Protein AF-A0A8M1KCZ0-F1 (afdb_monomer_lite)

Organism: Clupea harengus (NCBI:txid7950)

InterPro domains:
  IPR003360 US22-like [PF02393] (28-133)

Structure (mmCIF, N/CA/C/O backbone):
data_AF-A0A8M1KCZ0-F1
#
_entry.id   AF-A0A8M1KCZ0-F1
#
loop_
_atom_site.group_PDB
_atom_site.id
_atom_site.type_symbol
_atom_site.label_atom_id
_atom_site.label_alt_id
_atom_site.label_comp_id
_atom_site.label_asym_id
_atom_site.label_entity_id
_atom_site.label_seq_id
_atom_site.pdbx_PDB_ins_code
_atom_site.Cartn_x
_atom_site.Cartn_y
_atom_site.Cartn_z
_atom_site.occupancy
_atom_site.B_iso_or_equiv
_atom_site.auth_seq_id
_atom_site.auth_comp_id
_atom_site.auth_asym_id
_atom_site.auth_atom_id
_atom_site.pdbx_PDB_model_num
ATOM 1 N N . MET A 1 1 ? -23.492 -0.407 6.959 1.00 64.00 1 MET A N 1
ATOM 2 C CA . MET A 1 1 ? -22.860 -1.269 7.979 1.00 64.00 1 MET A CA 1
ATOM 3 C C . MET A 1 1 ? -23.528 -0.986 9.322 1.00 64.00 1 MET A C 1
ATOM 5 O O . MET A 1 1 ? -23.837 0.175 9.562 1.00 64.00 1 MET A O 1
ATOM 9 N N . ASN A 1 2 ? -23.822 -2.001 10.144 1.00 76.00 2 ASN A N 1
ATOM 10 C CA . ASN A 1 2 ? -24.353 -1.774 11.499 1.00 76.00 2 ASN A CA 1
ATOM 11 C C . ASN A 1 2 ? -23.244 -1.203 12.411 1.00 76.00 2 ASN A C 1
ATOM 13 O O . ASN A 1 2 ? -22.085 -1.595 12.255 1.00 76.00 2 ASN A O 1
ATOM 17 N N . SER A 1 3 ? -23.597 -0.322 13.353 1.00 79.81 3 SER A N 1
ATOM 18 C CA . SER A 1 3 ? -22.658 0.351 14.270 1.00 79.81 3 SER A CA 1
ATOM 19 C C . SER A 1 3 ? -21.800 -0.648 15.053 1.00 79.81 3 SER A C 1
ATOM 21 O O . SER A 1 3 ? -20.593 -0.465 15.171 1.00 79.81 3 SER A O 1
ATOM 23 N N . ASP A 1 4 ? -22.394 -1.758 15.498 1.00 84.81 4 ASP A N 1
ATOM 24 C CA . ASP A 1 4 ? -21.691 -2.788 16.277 1.00 84.81 4 ASP A CA 1
ATOM 25 C C . ASP A 1 4 ? -20.595 -3.494 15.468 1.00 84.81 4 ASP A C 1
ATOM 27 O O . ASP A 1 4 ? -19.539 -3.854 15.987 1.00 84.81 4 ASP A O 1
ATOM 31 N N . SER A 1 5 ? -20.837 -3.684 14.167 1.00 88.56 5 SER A N 1
ATOM 32 C CA . SER A 1 5 ? -19.867 -4.315 13.274 1.00 88.56 5 SER A CA 1
ATOM 33 C C . SER A 1 5 ? -18.695 -3.379 13.005 1.00 88.56 5 SER A C 1
ATOM 35 O O . SER A 1 5 ? -17.560 -3.836 12.955 1.00 88.56 5 SER A O 1
ATOM 37 N N . TYR A 1 6 ? -18.958 -2.078 12.855 1.00 91.31 6 TYR A N 1
ATOM 38 C CA . TYR A 1 6 ? -17.913 -1.076 12.673 1.00 91.31 6 TYR A CA 1
ATOM 39 C C . TYR A 1 6 ? -16.983 -1.010 13.886 1.00 91.31 6 TYR A C 1
ATOM 41 O O . TYR A 1 6 ? -15.769 -1.143 13.736 1.00 91.31 6 TYR A O 1
ATOM 49 N N . GLU A 1 7 ? -17.552 -0.892 15.088 1.00 93.31 7 GLU A N 1
ATOM 50 C CA . GLU A 1 7 ? -16.769 -0.819 16.325 1.00 93.31 7 GLU A CA 1
ATOM 51 C C . GLU A 1 7 ? -15.941 -2.083 16.555 1.00 93.31 7 GLU A C 1
ATOM 53 O O . GLU A 1 7 ? -14.775 -2.005 16.937 1.00 93.31 7 GLU A O 1
ATOM 58 N N . LYS A 1 8 ? -16.486 -3.262 16.237 1.00 95.19 8 LYS A N 1
ATOM 59 C CA . LYS A 1 8 ? -15.729 -4.515 16.313 1.00 95.19 8 LYS A CA 1
ATOM 60 C C . LYS A 1 8 ? -14.505 -4.514 15.390 1.00 95.19 8 LYS A C 1
ATOM 62 O O . LYS A 1 8 ? -13.422 -4.923 15.822 1.00 95.19 8 LYS A O 1
ATOM 67 N N . ILE A 1 9 ? -14.660 -4.064 14.141 1.00 95.62 9 ILE A N 1
ATOM 68 C CA . ILE A 1 9 ? -13.534 -3.966 13.202 1.00 95.62 9 ILE A CA 1
ATOM 69 C C . ILE A 1 9 ? -12.512 -2.958 13.721 1.00 95.62 9 ILE A C 1
ATOM 71 O O . ILE A 1 9 ? -11.336 -3.297 13.857 1.00 95.62 9 ILE A O 1
ATOM 75 N N . LYS A 1 10 ? -12.968 -1.751 14.071 1.00 95.19 10 LYS A N 1
ATOM 76 C CA . LYS A 1 10 ? -12.132 -0.675 14.607 1.00 95.19 10 LYS A CA 1
ATOM 77 C C . LYS A 1 10 ? -11.297 -1.156 15.791 1.00 95.19 10 LYS A C 1
ATOM 79 O O . LYS A 1 10 ? -10.073 -1.074 15.746 1.00 95.19 10 LYS A O 1
ATOM 84 N N . LEU A 1 11 ? -11.932 -1.734 16.810 1.00 94.94 11 LEU A N 1
ATOM 85 C CA . LEU A 1 11 ? -11.243 -2.257 17.991 1.00 94.94 11 LEU A CA 1
ATOM 86 C C . LEU A 1 11 ? -10.227 -3.346 17.638 1.00 94.94 11 LEU A C 1
ATOM 88 O O . LEU A 1 11 ? -9.143 -3.367 18.210 1.00 94.94 11 LEU A O 1
ATOM 92 N N . SER A 1 12 ? -10.537 -4.218 16.677 1.00 95.50 12 SER A N 1
ATOM 93 C CA . SER A 1 12 ? -9.610 -5.276 16.262 1.00 95.50 12 SER A CA 1
ATOM 94 C C . SER A 1 12 ? -8.337 -4.702 15.648 1.00 95.50 12 SER A C 1
ATOM 96 O O . SER A 1 12 ? -7.247 -5.044 16.095 1.00 95.50 12 SER A O 1
ATOM 98 N N . PHE A 1 13 ? -8.464 -3.775 14.694 1.00 95.06 13 PHE A N 1
ATOM 99 C CA . PHE A 1 13 ? -7.308 -3.124 14.071 1.00 95.06 13 PHE A CA 1
ATOM 100 C C . PHE A 1 13 ? -6.512 -2.271 15.068 1.00 95.06 13 PHE A C 1
ATOM 102 O O . PHE A 1 13 ? -5.284 -2.312 15.055 1.00 95.06 13 PHE A O 1
ATOM 109 N N . LEU A 1 14 ? -7.190 -1.519 15.941 1.00 94.06 14 LEU A N 1
ATOM 110 C CA . LEU A 1 14 ? -6.533 -0.657 16.932 1.00 94.06 14 LEU A CA 1
ATOM 111 C C . LEU A 1 14 ? -5.871 -1.441 18.070 1.00 94.06 14 LEU A C 1
ATOM 113 O O . LEU A 1 14 ? -4.915 -0.953 18.661 1.00 94.06 14 LEU A O 1
ATOM 117 N N . SER A 1 15 ? -6.335 -2.660 18.359 1.00 92.12 15 SER A N 1
ATOM 118 C CA . SER A 1 15 ? -5.716 -3.530 19.367 1.00 92.12 15 SER A CA 1
ATOM 119 C C . SER A 1 15 ? -4.363 -4.108 18.939 1.00 92.12 15 SER A C 1
ATOM 121 O O . SER A 1 15 ? -3.634 -4.650 19.775 1.00 92.12 15 SER A O 1
ATOM 123 N N . VAL A 1 16 ? -3.999 -3.986 17.655 1.00 90.31 16 VAL A N 1
ATOM 124 C CA . VAL A 1 16 ? -2.690 -4.400 17.139 1.00 90.31 16 VAL A CA 1
ATOM 125 C C . VAL A 1 16 ? -1.635 -3.384 17.589 1.00 90.31 16 VAL A C 1
ATOM 127 O O . VAL A 1 16 ? -1.253 -2.470 16.861 1.00 90.31 16 VAL A O 1
ATOM 130 N N . ASN A 1 17 ? -1.171 -3.533 18.828 1.00 70.62 17 ASN A N 1
ATOM 131 C CA . ASN A 1 17 ? -0.207 -2.628 19.445 1.00 70.62 17 ASN A CA 1
ATOM 132 C C . ASN A 1 17 ? 1.225 -2.868 18.948 1.00 70.62 17 ASN A C 1
ATOM 134 O O . ASN A 1 17 ? 1.687 -4.004 18.830 1.00 70.62 17 ASN A O 1
ATOM 138 N N . GLN A 1 18 ? 1.967 -1.774 18.753 1.00 64.12 18 GLN A N 1
ATOM 139 C CA . GLN A 1 18 ? 3.402 -1.808 18.452 1.00 64.12 18 GLN A CA 1
ATOM 140 C C . GLN A 1 18 ? 4.270 -1.899 19.721 1.00 64.12 18 GLN A C 1
ATOM 142 O O . GLN A 1 18 ? 5.425 -2.310 19.645 1.00 64.12 18 GLN A O 1
ATOM 147 N N . GLU A 1 19 ? 3.730 -1.547 20.894 1.00 58.66 19 GLU A N 1
ATOM 148 C CA . GLU A 1 19 ? 4.513 -1.260 22.110 1.00 58.66 19 GLU A CA 1
ATOM 149 C C . GLU A 1 19 ? 5.329 -2.442 22.670 1.00 58.66 19 GLU A C 1
ATOM 151 O O . GLU A 1 19 ? 6.141 -2.256 23.574 1.00 58.66 19 GLU A O 1
ATOM 156 N N . GLN A 1 20 ? 5.170 -3.655 22.130 1.00 50.69 20 GLN A N 1
ATOM 157 C CA . GLN A 1 20 ? 5.865 -4.861 22.598 1.00 50.69 20 GLN A CA 1
ATOM 158 C C . GLN A 1 20 ? 6.467 -5.727 21.471 1.00 50.69 20 GLN A C 1
ATOM 160 O O . GLN A 1 20 ? 7.017 -6.790 21.761 1.00 50.69 20 GLN A O 1
ATOM 165 N N . GLY A 1 21 ? 6.406 -5.305 20.199 1.00 59.00 21 GLY A N 1
ATOM 166 C CA . GLY A 1 21 ? 6.741 -6.169 19.058 1.00 59.00 21 GLY A CA 1
ATOM 167 C C . GLY A 1 21 ? 7.573 -5.520 17.950 1.00 59.00 21 GLY A C 1
ATOM 168 O O . GLY A 1 21 ? 7.485 -4.326 17.688 1.00 59.00 21 GLY A O 1
ATOM 169 N N . ASP A 1 22 ? 8.366 -6.351 17.268 1.00 83.25 22 ASP A N 1
ATOM 170 C CA . ASP A 1 22 ? 9.020 -6.029 15.993 1.00 83.25 22 ASP A CA 1
ATOM 171 C C . ASP A 1 22 ? 7.987 -5.539 14.956 1.00 83.25 22 ASP A C 1
ATOM 173 O O . ASP A 1 22 ? 6.850 -6.017 14.933 1.00 83.25 22 ASP A O 1
ATOM 177 N N . SER A 1 23 ? 8.372 -4.623 14.060 1.00 86.38 23 SER A N 1
ATOM 178 C CA . SER A 1 23 ? 7.487 -4.083 13.015 1.00 86.38 23 SER A CA 1
ATOM 179 C C . SER A 1 23 ? 6.855 -5.180 12.150 1.00 86.38 23 SER A C 1
ATOM 181 O O . SER A 1 23 ? 5.747 -5.015 11.646 1.00 86.38 23 SER A O 1
ATOM 183 N N . LEU A 1 24 ? 7.535 -6.321 11.994 1.00 88.56 24 LEU A N 1
ATOM 184 C CA . LEU A 1 24 ? 6.992 -7.493 11.306 1.00 88.56 24 LEU A CA 1
ATOM 185 C C . LEU A 1 24 ? 5.821 -8.131 12.061 1.00 88.56 24 LEU A C 1
ATOM 187 O O . LEU A 1 24 ? 4.858 -8.558 11.429 1.00 88.56 24 LEU A O 1
ATOM 191 N N . THR A 1 25 ? 5.876 -8.176 13.393 1.00 91.81 25 THR A N 1
ATOM 192 C CA . THR A 1 25 ? 4.779 -8.674 14.234 1.00 91.81 25 THR A CA 1
ATOM 193 C C . THR A 1 25 ? 3.559 -7.772 14.112 1.00 91.81 25 THR A C 1
ATOM 195 O O . THR A 1 25 ? 2.451 -8.277 13.955 1.00 91.81 25 THR A O 1
ATOM 198 N N . TYR A 1 26 ? 3.767 -6.451 14.104 1.00 93.00 26 TYR A N 1
ATOM 199 C CA . TYR A 1 26 ? 2.700 -5.480 13.856 1.00 93.00 26 TYR A CA 1
ATOM 200 C C . TYR A 1 26 ? 2.034 -5.719 12.494 1.00 93.00 26 TYR A C 1
ATOM 202 O O . TYR A 1 26 ? 0.831 -5.958 12.431 1.00 93.00 26 TYR A O 1
ATOM 210 N N . LEU A 1 27 ? 2.814 -5.738 11.406 1.00 94.69 27 LEU A N 1
ATOM 211 C CA . LEU A 1 27 ? 2.266 -5.935 10.060 1.00 94.69 27 LEU A CA 1
ATOM 212 C C . LEU A 1 27 ? 1.554 -7.283 9.908 1.00 94.69 27 LEU A C 1
ATOM 214 O O . LEU A 1 27 ? 0.538 -7.349 9.222 1.00 94.69 27 LEU A O 1
ATOM 218 N N . LYS A 1 28 ? 2.042 -8.333 10.576 1.00 94.56 28 LYS A N 1
ATOM 219 C CA . LYS A 1 28 ? 1.377 -9.636 10.603 1.00 94.56 28 LYS A CA 1
ATOM 220 C C . LYS A 1 28 ? 0.044 -9.591 11.354 1.00 94.56 28 LYS A C 1
ATOM 222 O O . LYS A 1 28 ? -0.939 -10.117 10.8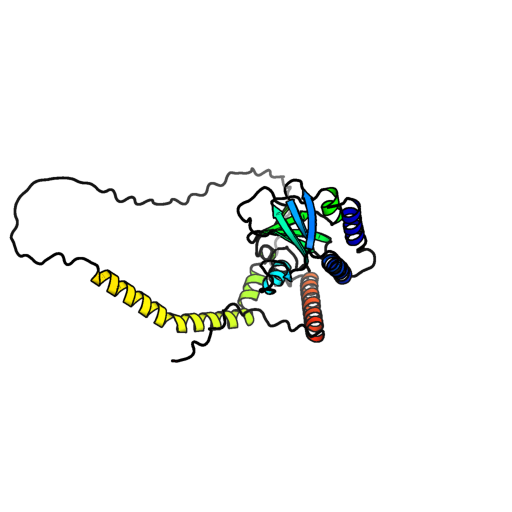55 1.00 94.56 28 LYS A O 1
ATOM 227 N N . GLY A 1 29 ? -0.021 -8.925 12.508 1.00 95.19 29 GLY A N 1
ATOM 228 C CA . GLY A 1 29 ? -1.288 -8.739 13.225 1.00 95.19 29 GLY A CA 1
ATOM 229 C C . GLY A 1 29 ? -2.315 -7.962 12.395 1.00 95.19 29 GLY A C 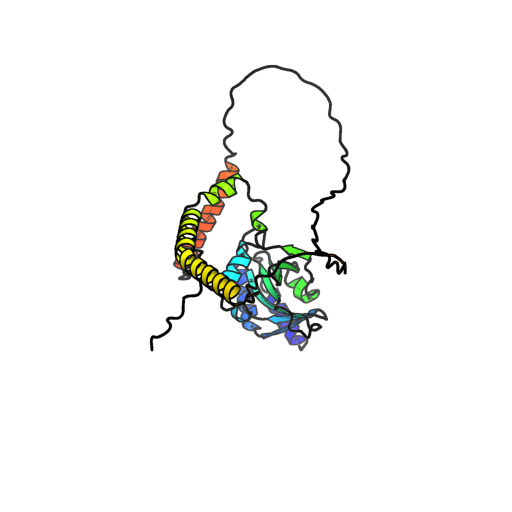1
ATOM 230 O O . GLY A 1 29 ? -3.502 -8.286 12.401 1.00 95.19 29 GLY A O 1
ATOM 231 N N . ILE A 1 30 ? -1.853 -6.985 11.609 1.00 96.75 30 ILE A N 1
ATOM 232 C CA . ILE A 1 30 ? -2.697 -6.299 10.627 1.00 96.75 30 ILE A CA 1
ATOM 233 C C . ILE A 1 30 ? -3.136 -7.245 9.502 1.00 96.75 30 ILE A C 1
ATOM 235 O O . ILE A 1 30 ? -4.306 -7.226 9.131 1.00 96.75 30 ILE A O 1
ATOM 239 N N . GLU A 1 31 ? -2.239 -8.070 8.958 1.00 96.81 31 GLU A N 1
ATOM 240 C CA . GLU A 1 31 ? -2.569 -9.081 7.942 1.00 96.81 31 GLU A CA 1
ATOM 241 C C . GLU A 1 31 ? -3.661 -10.041 8.439 1.00 96.81 31 GLU A C 1
ATOM 243 O O . GLU A 1 31 ? -4.635 -10.284 7.724 1.00 96.81 31 GLU A O 1
ATOM 248 N N . ASP A 1 32 ? -3.556 -10.504 9.687 1.00 96.94 32 ASP A N 1
ATOM 249 C CA . ASP A 1 32 ? -4.556 -11.359 10.330 1.00 96.94 32 ASP A CA 1
ATOM 250 C C . ASP A 1 32 ? -5.919 -10.640 10.440 1.00 96.94 32 ASP A C 1
ATOM 252 O O . ASP A 1 32 ? -6.957 -11.224 10.121 1.00 96.94 32 ASP A O 1
ATOM 256 N N . CYS A 1 33 ? -5.932 -9.348 10.802 1.00 96.94 33 CYS A N 1
ATOM 257 C CA . CYS A 1 33 ? -7.154 -8.531 10.821 1.00 96.94 33 CYS A CA 1
ATOM 258 C C . CYS A 1 33 ? -7.763 -8.357 9.422 1.00 96.94 33 CYS A C 1
ATOM 260 O O . CYS A 1 33 ? -8.976 -8.483 9.252 1.00 96.94 33 CYS A O 1
ATOM 262 N N . VAL A 1 34 ? -6.936 -8.096 8.407 1.00 97.75 34 VAL A N 1
ATOM 263 C CA . VAL A 1 34 ? -7.379 -7.977 7.008 1.00 97.75 34 VAL A CA 1
ATOM 264 C C . VAL A 1 34 ? -7.990 -9.288 6.517 1.00 97.75 34 VAL A C 1
ATOM 266 O O . VAL A 1 34 ? -8.994 -9.264 5.809 1.00 97.75 34 VAL A O 1
ATOM 269 N N . GLY A 1 35 ? -7.419 -10.430 6.905 1.00 97.56 35 GLY A N 1
ATOM 270 C CA . GLY A 1 35 ? -7.981 -11.746 6.612 1.00 97.56 35 GLY A CA 1
ATOM 271 C C . GLY A 1 35 ? -9.321 -11.988 7.308 1.00 97.56 35 GLY A C 1
ATOM 272 O O . GLY A 1 35 ? -10.247 -12.500 6.680 1.00 97.56 35 GLY A O 1
ATOM 273 N N . LEU A 1 36 ? -9.439 -11.590 8.579 1.00 97.25 36 LEU A N 1
ATOM 274 C CA . LEU A 1 36 ? -10.649 -11.769 9.388 1.00 97.25 36 LEU A CA 1
ATOM 275 C C . LEU A 1 36 ? -11.849 -10.977 8.852 1.00 97.25 36 LEU A C 1
ATOM 277 O O . LEU A 1 36 ? -12.967 -11.485 8.875 1.00 97.25 36 LEU A O 1
ATOM 281 N N . TYR A 1 37 ? -11.611 -9.758 8.368 1.00 97.25 37 TYR A N 1
ATOM 282 C CA . TYR A 1 37 ? -12.651 -8.838 7.890 1.00 97.25 37 TYR A CA 1
ATOM 283 C C . TYR A 1 37 ? -12.653 -8.674 6.369 1.00 97.25 37 TYR A C 1
ATOM 285 O O . TYR A 1 37 ? -13.118 -7.669 5.834 1.00 97.25 37 TYR A O 1
ATOM 293 N N . ARG A 1 38 ? -12.089 -9.642 5.645 1.00 97.50 38 ARG A N 1
ATOM 294 C CA . ARG A 1 38 ? -11.986 -9.594 4.188 1.00 97.50 38 ARG A CA 1
ATOM 295 C C . ARG A 1 38 ? -13.368 -9.415 3.553 1.00 97.50 38 ARG A C 1
ATOM 297 O O . ARG A 1 38 ? -14.291 -10.163 3.855 1.00 97.50 38 ARG A O 1
ATOM 304 N N . HIS A 1 39 ? -13.459 -8.474 2.617 1.00 96.25 39 HIS A N 1
ATOM 305 C CA . HIS A 1 39 ? -14.668 -8.043 1.907 1.00 96.25 39 HIS A CA 1
ATOM 306 C C . HIS A 1 39 ? -15.664 -7.202 2.715 1.00 96.25 39 HIS A C 1
ATOM 308 O O . HIS A 1 39 ? -16.643 -6.740 2.127 1.00 96.25 39 HIS A O 1
ATOM 314 N N . ASP A 1 40 ? -15.406 -6.924 3.995 1.00 95.94 40 ASP A N 1
ATOM 315 C CA . ASP A 1 40 ? -16.190 -5.924 4.715 1.00 95.94 40 ASP A CA 1
ATOM 316 C C . ASP A 1 40 ? -15.914 -4.523 4.152 1.00 95.94 40 ASP A C 1
ATOM 318 O O . ASP A 1 40 ? -14.803 -4.191 3.724 1.00 95.94 40 ASP A O 1
ATOM 322 N N . GLU A 1 41 ? -16.951 -3.686 4.152 1.00 94.25 41 GLU A N 1
ATOM 323 C CA . GLU A 1 41 ? -16.899 -2.323 3.630 1.00 94.25 41 GLU A CA 1
ATOM 324 C C . GLU A 1 41 ? -17.083 -1.296 4.745 1.00 94.25 41 GLU A C 1
ATOM 326 O O . GLU A 1 41 ? -18.086 -1.294 5.464 1.00 94.25 41 GLU A O 1
ATOM 331 N N . ILE A 1 42 ? -16.134 -0.368 4.834 1.00 93.31 42 ILE A N 1
ATOM 332 C CA . ILE A 1 42 ? -16.142 0.750 5.770 1.00 93.31 42 ILE A CA 1
ATOM 333 C C . ILE A 1 42 ? -16.259 2.052 4.990 1.00 93.31 42 ILE A C 1
ATOM 335 O O . ILE A 1 42 ? -15.469 2.346 4.092 1.00 93.31 42 ILE A O 1
ATOM 339 N N . ARG A 1 43 ? -17.218 2.889 5.379 1.00 91.06 43 ARG A N 1
ATOM 340 C CA . ARG A 1 43 ? -17.308 4.255 4.867 1.00 91.06 43 ARG A CA 1
ATOM 341 C C . ARG A 1 43 ? -16.312 5.131 5.624 1.00 91.06 43 ARG A C 1
ATOM 343 O O . ARG A 1 43 ? -16.586 5.547 6.740 1.00 91.06 43 ARG A O 1
ATOM 350 N N . VAL A 1 44 ? -15.156 5.381 5.012 1.00 86.81 44 VAL A N 1
ATOM 351 C CA . VAL A 1 44 ? -14.066 6.191 5.592 1.00 86.81 44 VAL A CA 1
ATOM 352 C C . VAL A 1 44 ? -14.303 7.691 5.425 1.00 86.81 44 VAL A C 1
ATOM 354 O O . VAL A 1 44 ? -13.748 8.486 6.166 1.00 86.81 44 VAL A O 1
ATOM 357 N N . LYS A 1 45 ? -15.130 8.108 4.465 1.00 83.31 45 LYS A N 1
ATOM 358 C CA . LYS A 1 45 ? -15.605 9.493 4.324 1.00 83.31 45 LYS A CA 1
ATOM 359 C C . LYS A 1 45 ? -16.938 9.487 3.584 1.00 83.31 45 LYS A C 1
ATOM 361 O O . LYS A 1 45 ? -17.305 8.472 2.992 1.00 83.31 45 LYS A O 1
ATOM 366 N N . GLU A 1 46 ? -17.655 10.609 3.546 1.00 77.50 46 GLU A N 1
ATOM 367 C CA . GLU A 1 46 ? -18.926 10.710 2.811 1.00 77.50 46 GLU A CA 1
ATOM 368 C C . GLU A 1 46 ? -18.823 10.178 1.371 1.00 77.50 46 GLU A C 1
ATOM 370 O O . GLU A 1 46 ? -19.699 9.439 0.921 1.00 77.50 46 GLU A O 1
ATOM 375 N N . GLU A 1 47 ? -17.716 10.460 0.689 1.00 83.38 47 GLU A N 1
ATOM 376 C CA . GLU A 1 47 ? -17.489 10.105 -0.715 1.00 83.38 47 GLU A CA 1
ATOM 377 C C . GLU A 1 47 ? -16.621 8.851 -0.930 1.00 83.38 47 GLU A C 1
ATOM 379 O O . GLU A 1 47 ? -16.448 8.433 -2.072 1.00 83.38 47 GLU A O 1
ATOM 384 N N . PHE A 1 48 ? -16.094 8.222 0.128 1.00 88.06 48 PHE A N 1
ATOM 385 C CA . PHE A 1 48 ? -15.155 7.102 -0.001 1.00 88.06 48 PHE A CA 1
ATOM 386 C C . PHE A 1 48 ? -15.573 5.875 0.809 1.00 88.06 48 PHE A C 1
ATOM 388 O O . PHE A 1 48 ? -15.823 5.955 2.015 1.00 88.06 48 PHE A O 1
ATOM 395 N N . THR A 1 49 ? -15.553 4.721 0.146 1.00 91.69 49 THR A N 1
ATOM 396 C CA . THR A 1 49 ? -15.717 3.406 0.770 1.00 91.69 49 THR A CA 1
ATOM 397 C C . THR A 1 49 ? -14.413 2.632 0.659 1.00 91.69 49 THR A C 1
ATOM 399 O O . THR A 1 49 ? -13.859 2.486 -0.430 1.00 91.69 49 THR A O 1
ATOM 402 N N . TRP A 1 50 ? -13.921 2.139 1.787 1.00 94.38 50 TRP A N 1
ATOM 403 C CA . TRP A 1 50 ? -12.813 1.204 1.876 1.00 94.38 50 TRP A CA 1
ATOM 404 C C . TRP A 1 50 ? -13.371 -0.217 1.970 1.00 94.38 50 TRP A C 1
ATOM 406 O O . TRP A 1 50 ? -14.082 -0.546 2.913 1.00 94.38 50 TRP A O 1
ATOM 416 N N . THR A 1 51 ? -13.040 -1.056 0.993 1.00 95.88 51 THR A N 1
ATOM 417 C CA . THR A 1 51 ? -13.272 -2.503 1.039 1.00 95.88 51 THR A CA 1
ATOM 418 C C . THR A 1 51 ? -12.013 -3.177 1.566 1.00 95.88 51 THR A C 1
ATOM 420 O O . THR A 1 51 ? -10.943 -3.034 0.962 1.00 95.88 51 THR A O 1
ATOM 423 N N . ILE A 1 52 ? -12.132 -3.898 2.678 1.00 98.00 52 ILE A N 1
ATOM 424 C CA . ILE A 1 52 ? -11.016 -4.595 3.318 1.00 98.00 52 ILE A CA 1
ATOM 425 C C . ILE A 1 52 ? -10.617 -5.800 2.468 1.00 98.00 52 ILE A C 1
ATOM 427 O O . ILE A 1 52 ? -11.464 -6.583 2.036 1.00 98.00 52 ILE A O 1
ATOM 431 N N . GLY A 1 53 ? -9.321 -5.980 2.238 1.00 97.69 53 GLY A N 1
ATOM 432 C CA . GLY A 1 53 ? -8.833 -7.164 1.543 1.00 97.69 53 GLY A CA 1
ATOM 433 C C . GLY A 1 53 ? -7.315 -7.210 1.403 1.00 97.69 53 GLY A C 1
ATOM 434 O O . GLY A 1 53 ? -6.657 -6.166 1.428 1.00 97.69 53 GLY A O 1
ATOM 435 N N . PRO A 1 54 ? -6.736 -8.413 1.267 1.00 97.19 54 PRO A N 1
ATOM 436 C CA . PRO A 1 54 ? -5.311 -8.581 1.031 1.00 97.19 54 PRO A CA 1
ATOM 437 C C . PRO A 1 54 ? -4.910 -8.114 -0.380 1.00 97.19 54 PRO A C 1
ATOM 439 O O . PRO A 1 54 ? -5.742 -7.747 -1.212 1.00 97.19 54 PRO A O 1
ATOM 442 N N . PHE A 1 55 ? -3.609 -8.156 -0.680 1.00 95.94 55 PHE A N 1
ATOM 443 C CA . PHE A 1 55 ? -3.073 -7.766 -1.992 1.00 95.94 55 PHE A CA 1
ATOM 444 C C . PHE A 1 55 ? -3.727 -8.536 -3.154 1.00 95.94 55 PHE A C 1
ATOM 446 O O . PHE A 1 55 ? -3.934 -7.983 -4.237 1.00 95.94 55 PHE A O 1
ATOM 453 N N . GLU A 1 56 ? -4.087 -9.795 -2.918 1.00 95.50 56 GLU A N 1
ATOM 454 C CA . GLU A 1 56 ? -4.723 -10.703 -3.871 1.00 95.50 56 GLU A CA 1
ATOM 455 C C . GLU A 1 56 ? -6.122 -10.243 -4.324 1.00 95.50 56 GLU A C 1
ATOM 457 O O . GLU A 1 56 ? -6.587 -10.683 -5.377 1.00 95.50 56 GLU A O 1
ATOM 462 N N . ASP A 1 57 ? -6.756 -9.322 -3.590 1.00 95.19 57 ASP A N 1
ATOM 463 C CA . ASP A 1 57 ? -8.057 -8.732 -3.944 1.00 95.19 57 ASP A CA 1
ATOM 464 C C . ASP A 1 57 ? -7.937 -7.459 -4.789 1.00 95.19 57 ASP A C 1
ATOM 466 O O . ASP A 1 57 ? -8.931 -6.898 -5.254 1.00 95.19 57 ASP A O 1
ATOM 470 N N . THR A 1 58 ? -6.711 -7.002 -5.037 1.00 93.19 58 THR A N 1
ATOM 471 C CA . THR A 1 58 ? -6.456 -5.835 -5.880 1.00 93.19 58 THR A CA 1
ATOM 472 C C . THR A 1 58 ? -6.368 -6.215 -7.361 1.00 93.19 58 THR A C 1
ATOM 474 O O . THR A 1 58 ? -6.117 -7.365 -7.735 1.00 93.19 58 THR A O 1
ATOM 477 N N . ILE A 1 59 ? -6.457 -5.216 -8.243 1.00 91.00 59 ILE A N 1
ATOM 478 C CA . ILE A 1 59 ? -6.171 -5.369 -9.679 1.00 91.00 59 ILE A CA 1
ATOM 479 C C . ILE A 1 59 ? -4.718 -5.792 -9.957 1.00 91.00 59 ILE A C 1
ATOM 481 O O . ILE A 1 59 ? -4.386 -6.164 -11.080 1.00 91.00 59 ILE A O 1
ATOM 485 N N . PHE A 1 60 ? -3.842 -5.738 -8.949 1.00 91.38 60 PHE A N 1
ATOM 486 C CA . PHE A 1 60 ? -2.421 -6.060 -9.056 1.00 91.38 60 PHE A CA 1
ATOM 487 C C . PHE A 1 60 ? -2.075 -7.484 -8.611 1.00 91.38 60 PHE A C 1
ATOM 489 O O . PHE A 1 60 ? -0.896 -7.837 -8.639 1.00 91.38 60 PHE A O 1
ATOM 496 N N . LYS A 1 61 ? -3.064 -8.310 -8.247 1.00 92.31 61 LYS A N 1
ATOM 497 C CA . LYS A 1 61 ? -2.883 -9.671 -7.710 1.00 92.31 61 LYS A CA 1
ATOM 498 C C . LYS A 1 61 ? -1.889 -10.552 -8.479 1.00 92.31 61 LYS A C 1
ATOM 500 O O . LYS A 1 61 ? -1.104 -11.274 -7.874 1.00 92.31 61 LYS A O 1
ATOM 505 N N . ASP A 1 62 ? -1.851 -10.434 -9.807 1.00 91.06 62 ASP A N 1
ATOM 506 C CA . ASP A 1 62 ? -0.988 -11.248 -10.675 1.00 91.06 62 ASP A CA 1
ATOM 507 C C . ASP A 1 62 ? 0.449 -10.704 -10.792 1.00 91.06 62 ASP A C 1
ATOM 509 O O . ASP A 1 62 ? 1.303 -11.290 -11.462 1.00 91.06 62 ASP A O 1
ATOM 513 N N . ASN A 1 63 ? 0.745 -9.569 -10.155 1.00 90.38 63 ASN A N 1
ATOM 514 C CA . ASN A 1 63 ? 2.026 -8.886 -10.253 1.00 90.38 63 ASN A CA 1
ATOM 515 C C . ASN A 1 63 ? 2.564 -8.470 -8.880 1.00 90.38 63 ASN A C 1
ATOM 517 O O . ASN A 1 63 ? 2.687 -7.288 -8.562 1.00 90.38 63 ASN A O 1
ATOM 521 N N . ARG A 1 64 ? 2.989 -9.461 -8.090 1.00 89.50 64 ARG A N 1
ATOM 522 C CA . ARG A 1 64 ? 3.593 -9.246 -6.763 1.00 89.50 64 ARG A CA 1
ATOM 523 C C . ARG A 1 64 ? 4.808 -8.305 -6.768 1.00 89.50 64 ARG A C 1
ATOM 525 O O . ARG A 1 64 ? 5.066 -7.632 -5.775 1.00 89.50 64 ARG A O 1
ATOM 532 N N . LYS A 1 65 ? 5.507 -8.176 -7.905 1.00 90.19 65 LYS A N 1
ATOM 533 C CA . LYS A 1 65 ? 6.625 -7.227 -8.079 1.00 90.19 65 LYS A CA 1
ATOM 534 C C . LYS A 1 65 ? 6.192 -5.766 -7.918 1.00 90.19 65 LYS A C 1
ATOM 536 O O . LYS A 1 65 ? 7.038 -4.907 -7.686 1.00 90.19 65 LYS A O 1
ATOM 541 N N . ILE A 1 66 ? 4.902 -5.460 -8.063 1.00 92.06 66 ILE A N 1
ATOM 542 C CA . ILE A 1 66 ? 4.368 -4.119 -7.812 1.00 92.06 66 ILE A CA 1
ATOM 543 C C . ILE A 1 66 ? 4.438 -3.778 -6.321 1.00 92.06 66 ILE A C 1
ATOM 545 O O . ILE A 1 66 ? 4.904 -2.691 -5.991 1.00 92.06 66 ILE A O 1
ATOM 549 N N . LEU A 1 67 ? 4.084 -4.710 -5.432 1.00 92.69 67 LEU A N 1
ATOM 550 C CA . LEU A 1 67 ? 4.205 -4.506 -3.986 1.00 92.69 67 LEU A CA 1
ATOM 551 C C . LEU A 1 67 ? 5.668 -4.290 -3.579 1.00 92.69 67 LEU A C 1
ATOM 553 O O . LEU A 1 67 ? 5.981 -3.337 -2.870 1.00 92.69 67 LEU A O 1
ATOM 557 N N . GLU A 1 68 ? 6.583 -5.103 -4.112 1.00 91.88 68 GLU A N 1
ATOM 558 C CA . GLU A 1 68 ? 8.028 -4.904 -3.924 1.00 91.88 68 GLU A CA 1
ATOM 559 C C . GLU A 1 68 ? 8.474 -3.511 -4.406 1.00 91.88 68 GLU A C 1
ATOM 561 O O . GLU A 1 68 ? 9.305 -2.848 -3.785 1.00 91.88 68 GLU A O 1
ATOM 566 N N . ASN A 1 69 ? 7.910 -3.034 -5.518 1.00 92.44 69 ASN A N 1
ATOM 567 C CA . ASN A 1 69 ? 8.214 -1.713 -6.055 1.00 92.44 69 ASN A CA 1
ATOM 568 C C . ASN A 1 69 ? 7.731 -0.585 -5.128 1.00 92.44 69 ASN A C 1
ATOM 570 O O . ASN A 1 69 ? 8.477 0.369 -4.893 1.00 92.44 69 ASN A O 1
ATOM 574 N N . TRP A 1 70 ? 6.522 -0.705 -4.573 1.00 94.62 70 TRP A N 1
ATOM 575 C CA . TRP A 1 70 ? 5.981 0.234 -3.587 1.00 94.62 70 TRP A CA 1
ATOM 576 C C . TRP A 1 70 ? 6.892 0.347 -2.362 1.00 94.62 70 TRP A C 1
ATOM 578 O O . TRP A 1 70 ? 7.322 1.451 -2.021 1.00 94.62 70 TRP A O 1
ATOM 588 N N . GLN A 1 71 ? 7.287 -0.797 -1.800 1.00 94.19 71 GLN A N 1
ATOM 589 C CA . GLN A 1 71 ? 8.157 -0.901 -0.624 1.00 94.19 71 GLN A CA 1
ATOM 590 C C . GLN A 1 71 ? 9.571 -0.341 -0.861 1.00 94.19 71 GLN A C 1
ATOM 592 O O . GLN A 1 71 ? 10.223 0.160 0.057 1.00 94.19 71 GLN A O 1
ATOM 597 N N . MET A 1 72 ? 10.071 -0.408 -2.102 1.00 91.94 72 MET A N 1
ATOM 598 C CA . MET A 1 72 ? 11.447 -0.024 -2.426 1.00 91.94 72 MET A CA 1
ATOM 599 C C . MET A 1 72 ? 11.623 1.391 -2.971 1.00 91.94 72 MET A C 1
ATOM 601 O O . MET A 1 72 ? 12.697 1.960 -2.757 1.00 91.94 72 MET A O 1
ATOM 605 N N . ARG A 1 73 ? 10.678 1.913 -3.764 1.00 90.69 73 ARG A N 1
ATOM 606 C CA . ARG A 1 73 ? 10.967 3.029 -4.690 1.00 90.69 73 ARG A CA 1
ATOM 607 C C . ARG A 1 73 ? 10.178 4.306 -4.466 1.00 90.69 73 ARG A C 1
ATOM 609 O O . ARG A 1 73 ? 10.577 5.331 -5.016 1.00 90.69 73 ARG A O 1
ATOM 616 N N . TYR A 1 74 ? 9.082 4.248 -3.724 1.00 93.69 74 TYR A N 1
ATOM 617 C CA . TYR A 1 74 ? 8.218 5.407 -3.517 1.00 93.69 74 TYR A CA 1
ATOM 618 C C . TYR A 1 74 ? 8.658 6.230 -2.316 1.00 93.69 74 TYR A C 1
ATOM 620 O O . TYR A 1 74 ? 8.888 7.430 -2.433 1.00 93.69 74 TYR A O 1
ATOM 628 N N . LEU A 1 75 ? 8.819 5.575 -1.168 1.00 92.94 75 LEU A N 1
ATOM 629 C CA . LEU A 1 75 ? 9.192 6.255 0.063 1.00 92.94 75 LEU A CA 1
ATOM 630 C C . LEU A 1 75 ? 10.711 6.505 0.123 1.00 92.94 75 LEU A C 1
ATOM 632 O O . LEU A 1 75 ? 11.481 5.793 -0.531 1.00 92.94 75 LEU A O 1
ATOM 636 N N . PRO A 1 76 ? 11.166 7.525 0.883 1.00 89.31 76 PRO A N 1
ATOM 637 C CA . PRO A 1 76 ? 12.589 7.854 1.003 1.00 89.31 76 PRO A CA 1
ATOM 638 C C . PRO A 1 76 ? 13.453 6.689 1.492 1.00 89.31 76 PRO A C 1
ATOM 640 O O . PRO A 1 76 ? 14.607 6.569 1.086 1.00 89.31 76 PRO A O 1
ATOM 643 N N . ASP A 1 77 ? 12.877 5.825 2.323 1.00 89.00 77 ASP A N 1
ATOM 644 C CA . ASP A 1 77 ? 13.510 4.632 2.862 1.00 89.00 77 ASP A CA 1
ATOM 645 C C . ASP A 1 77 ? 12.748 3.380 2.418 1.00 89.00 77 ASP A C 1
ATOM 647 O O . ASP A 1 77 ? 11.600 3.444 1.981 1.00 89.00 77 ASP A O 1
ATOM 651 N N . HIS A 1 78 ? 13.414 2.226 2.496 1.00 90.38 78 HIS A N 1
ATOM 652 C CA . HIS A 1 78 ? 12.738 0.948 2.286 1.00 90.38 78 HIS A CA 1
ATOM 653 C C . HIS A 1 78 ? 11.761 0.725 3.434 1.00 90.38 78 HIS A C 1
ATOM 655 O O . HIS A 1 78 ? 12.212 0.729 4.575 1.00 90.38 78 HIS A O 1
ATOM 661 N N . MET A 1 79 ? 10.497 0.441 3.140 1.00 92.25 79 MET A N 1
ATOM 662 C CA . MET A 1 79 ? 9.496 0.166 4.170 1.00 92.25 79 MET A CA 1
ATOM 663 C C . MET A 1 79 ? 8.686 -1.062 3.799 1.00 92.25 79 MET A C 1
ATOM 665 O O . MET A 1 79 ? 8.212 -1.165 2.668 1.00 92.25 79 MET A O 1
ATOM 669 N N . MET A 1 80 ? 8.522 -1.990 4.742 1.00 94.19 80 MET A N 1
ATOM 670 C CA . MET A 1 80 ? 7.550 -3.065 4.582 1.00 94.19 80 MET A CA 1
ATOM 671 C C . MET A 1 80 ? 6.136 -2.478 4.608 1.00 94.19 80 MET A C 1
ATOM 673 O O . MET A 1 80 ? 5.849 -1.556 5.370 1.00 94.19 80 MET A O 1
ATOM 677 N N . MET A 1 81 ? 5.269 -3.015 3.753 1.00 95.31 81 MET A N 1
ATOM 678 C CA . MET A 1 81 ? 3.895 -2.546 3.564 1.00 95.31 81 MET A CA 1
ATOM 679 C C . MET A 1 81 ? 2.936 -3.727 3.627 1.00 95.31 81 MET A C 1
ATOM 681 O O . MET A 1 81 ? 3.188 -4.733 2.958 1.00 95.31 81 MET A O 1
ATOM 685 N N . GLN A 1 82 ? 1.838 -3.567 4.362 1.00 96.94 82 GLN A N 1
ATOM 686 C CA . GLN A 1 82 ? 0.702 -4.484 4.376 1.00 96.94 82 GLN A CA 1
ATOM 687 C C . GLN A 1 82 ? -0.490 -3.826 3.677 1.00 96.94 82 GLN A C 1
ATOM 689 O O . GLN A 1 82 ? -0.867 -2.702 4.008 1.00 96.94 82 GLN A O 1
ATOM 694 N N . VAL A 1 83 ? -1.084 -4.523 2.706 1.00 97.94 83 VAL A N 1
ATOM 695 C CA . VAL A 1 83 ? -2.308 -4.062 2.036 1.00 97.94 83 VAL A CA 1
ATOM 696 C C . VAL A 1 83 ? -3.486 -4.227 2.982 1.00 97.94 83 VAL A C 1
ATOM 698 O O . VAL A 1 83 ? -3.676 -5.295 3.562 1.00 97.94 83 VAL A O 1
ATOM 701 N N . LEU A 1 84 ? -4.247 -3.145 3.121 1.00 97.75 84 LEU A N 1
ATOM 702 C CA . LEU A 1 84 ? -5.479 -3.068 3.898 1.00 97.75 84 LEU A CA 1
ATOM 703 C C . LEU A 1 84 ? -6.718 -3.262 3.019 1.00 97.75 84 LEU A C 1
ATOM 705 O O . LEU A 1 84 ? -7.782 -3.626 3.509 1.00 97.75 84 LEU A O 1
ATOM 709 N N . GLY A 1 85 ? -6.593 -2.992 1.721 1.00 96.88 85 GLY A N 1
ATOM 710 C CA . GLY A 1 85 ? -7.643 -3.207 0.739 1.00 96.88 85 GLY A CA 1
ATOM 711 C C . GLY A 1 85 ? -7.700 -2.074 -0.264 1.00 96.88 85 GLY A C 1
ATOM 712 O O . GLY A 1 85 ? -6.673 -1.498 -0.637 1.00 96.88 85 GLY A O 1
ATOM 713 N N . THR A 1 86 ? -8.903 -1.759 -0.728 1.00 95.31 86 THR A N 1
ATOM 714 C CA . THR A 1 86 ? -9.098 -0.817 -1.832 1.00 95.31 86 THR A CA 1
ATOM 715 C C . THR A 1 86 ? -10.113 0.250 -1.484 1.00 95.31 86 THR A C 1
ATOM 717 O O . THR A 1 86 ? -11.126 -0.045 -0.858 1.00 95.31 86 THR A O 1
ATOM 720 N N . ILE A 1 87 ? -9.861 1.480 -1.920 1.00 92.12 87 ILE A N 1
ATOM 721 C CA . ILE A 1 87 ? -10.768 2.610 -1.753 1.00 92.12 87 ILE A CA 1
ATOM 722 C C . ILE A 1 87 ? -11.480 2.876 -3.077 1.00 92.12 87 ILE A C 1
ATOM 724 O O . ILE A 1 87 ? -10.851 3.001 -4.133 1.00 92.12 87 ILE A O 1
ATOM 728 N N . LYS A 1 88 ? -12.802 3.004 -2.998 1.00 88.25 88 LYS A N 1
ATOM 729 C CA . LYS A 1 88 ? -13.684 3.415 -4.085 1.00 88.25 88 LYS A CA 1
ATOM 730 C C . LYS A 1 88 ? -14.245 4.803 -3.789 1.00 88.25 88 LYS A C 1
ATOM 732 O O . LYS A 1 88 ? -14.690 5.069 -2.675 1.00 88.25 88 LYS A O 1
ATOM 737 N N . ASN A 1 89 ? -14.243 5.672 -4.800 1.00 84.88 89 ASN A N 1
ATOM 738 C CA . ASN A 1 89 ? -14.993 6.925 -4.762 1.00 84.88 89 ASN A CA 1
ATOM 739 C C . ASN A 1 89 ? -16.452 6.640 -5.146 1.00 84.88 89 ASN A C 1
ATOM 741 O O . ASN A 1 89 ? -16.722 6.162 -6.248 1.00 84.88 89 ASN A O 1
ATOM 745 N N . ASN A 1 90 ? -17.378 6.927 -4.238 1.00 79.75 90 ASN A N 1
ATOM 746 C CA . ASN A 1 90 ? -18.807 6.674 -4.404 1.00 79.75 90 ASN A CA 1
ATOM 747 C C . ASN A 1 90 ? -19.477 7.660 -5.370 1.00 79.75 90 ASN A C 1
ATOM 749 O O . ASN A 1 90 ? -20.491 7.322 -5.969 1.00 79.75 90 ASN A O 1
ATOM 753 N N . SER A 1 91 ? -18.902 8.849 -5.550 1.00 74.75 91 SER A N 1
ATOM 754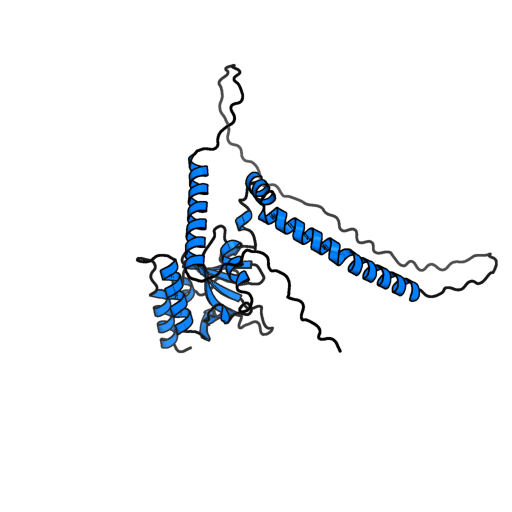 C CA . SER A 1 91 ? -19.423 9.910 -6.423 1.00 74.75 91 SER A CA 1
ATOM 755 C C . SER A 1 91 ? -19.016 9.742 -7.889 1.00 74.75 91 SER A C 1
ATOM 757 O O . SER A 1 91 ? -19.437 10.513 -8.747 1.00 74.75 91 SER A O 1
ATOM 759 N N . CYS A 1 92 ? -18.155 8.772 -8.193 1.00 67.38 92 CYS A N 1
ATOM 760 C CA . CYS A 1 92 ? -17.624 8.548 -9.530 1.00 67.38 92 CYS A CA 1
ATOM 761 C C . CYS A 1 92 ? -18.160 7.215 -10.081 1.00 67.38 92 CYS A C 1
ATOM 763 O O . CYS A 1 92 ? -17.689 6.126 -9.759 1.00 67.38 92 CYS A O 1
ATOM 765 N N . GLU A 1 93 ? -19.189 7.328 -10.924 1.00 59.34 93 GLU A N 1
ATOM 766 C CA . GLU A 1 93 ? -19.871 6.204 -11.587 1.00 59.34 93 GLU A CA 1
ATOM 767 C C . GLU A 1 93 ? -19.019 5.583 -12.707 1.00 59.34 93 GLU A C 1
ATOM 769 O O . GLU A 1 93 ? -19.127 4.396 -13.017 1.00 59.34 93 GLU A O 1
ATOM 774 N N . LEU A 1 94 ? -18.110 6.375 -13.284 1.00 56.09 94 LEU A N 1
ATOM 775 C CA . LEU A 1 94 ? -17.171 5.954 -14.318 1.00 56.09 94 LEU A CA 1
ATOM 776 C C . LEU A 1 94 ? -15.950 5.281 -13.687 1.00 56.09 94 LEU A C 1
ATOM 778 O O . LEU A 1 94 ? -14.876 5.872 -13.651 1.00 56.09 94 LEU A O 1
ATOM 782 N N . GLY A 1 95 ? -16.141 4.058 -13.178 1.00 54.78 95 GLY A N 1
ATOM 783 C CA . GLY A 1 95 ? -15.095 3.060 -12.903 1.00 54.78 95 GLY A CA 1
ATOM 784 C C . GLY A 1 95 ? -13.724 3.635 -12.545 1.00 54.78 95 GLY A C 1
ATOM 785 O O . GLY A 1 95 ? -12.748 3.393 -13.257 1.00 54.78 95 GLY A O 1
ATOM 786 N N . CYS A 1 96 ? -13.666 4.448 -11.490 1.00 57.94 96 CYS A N 1
ATOM 787 C CA . CYS A 1 96 ? -12.448 5.154 -11.114 1.00 57.94 96 CYS A CA 1
ATOM 788 C C . CYS A 1 96 ? -11.339 4.133 -10.827 1.00 57.94 96 CYS A C 1
ATOM 790 O O . CYS A 1 96 ? -11.593 3.065 -10.265 1.00 57.94 96 CYS A O 1
ATOM 792 N N . LEU A 1 97 ? -10.106 4.468 -11.213 1.00 70.62 97 LEU A N 1
ATOM 793 C CA . LEU A 1 97 ? -8.936 3.625 -10.980 1.00 70.62 97 LEU A CA 1
ATOM 794 C C . LEU A 1 97 ? -8.847 3.227 -9.501 1.00 70.62 97 LEU A C 1
ATOM 796 O O . LEU A 1 97 ? -8.887 4.087 -8.620 1.00 70.62 97 LEU A O 1
ATOM 800 N N . GLN A 1 98 ? -8.759 1.916 -9.255 1.00 83.31 98 GLN A N 1
ATOM 801 C CA . GLN A 1 98 ? -8.719 1.332 -7.917 1.00 83.31 98 GLN A CA 1
ATOM 802 C C . GLN A 1 98 ? -7.554 1.933 -7.121 1.00 83.31 98 GLN A C 1
ATOM 804 O O . GLN A 1 98 ? -6.394 1.809 -7.520 1.00 83.31 98 GLN A O 1
ATOM 809 N N . VAL A 1 99 ? -7.871 2.573 -5.996 1.00 91.69 99 VAL A N 1
ATOM 810 C CA . VAL A 1 99 ? -6.876 3.099 -5.060 1.00 91.69 99 VAL A CA 1
ATOM 811 C C . VAL A 1 99 ? -6.572 2.012 -4.040 1.00 91.69 99 VAL A C 1
ATOM 813 O O . VAL A 1 99 ? -7.492 1.489 -3.419 1.00 91.69 99 VAL A O 1
ATOM 816 N N . VAL A 1 100 ? -5.302 1.654 -3.861 1.00 95.44 100 VAL A N 1
ATOM 817 C CA . VAL A 1 100 ? -4.900 0.611 -2.899 1.00 95.44 100 VAL A CA 1
ATOM 818 C C . VAL A 1 100 ? -4.476 1.270 -1.595 1.00 95.44 100 VAL A C 1
ATOM 820 O O . VAL A 1 100 ? -3.559 2.087 -1.603 1.00 95.44 100 VAL A O 1
ATOM 823 N N . LEU A 1 101 ? -5.130 0.911 -0.491 1.00 97.00 101 LEU A N 1
ATOM 824 C CA . LEU A 1 101 ? -4.804 1.376 0.854 1.00 97.00 101 LEU A CA 1
ATOM 825 C C . LEU A 1 101 ? -3.843 0.392 1.527 1.00 97.00 101 LEU A C 1
ATOM 827 O O . LEU A 1 101 ? -4.037 -0.824 1.476 1.00 97.00 101 LEU A O 1
ATOM 831 N N . MET A 1 102 ? -2.807 0.919 2.168 1.00 97.31 102 MET A N 1
ATOM 832 C CA . MET A 1 102 ? -1.755 0.151 2.827 1.00 97.31 102 MET A CA 1
ATOM 833 C C . MET A 1 102 ? -1.342 0.810 4.136 1.00 97.31 102 MET A C 1
ATOM 835 O O . MET A 1 102 ? -1.422 2.030 4.267 1.00 97.31 102 MET A O 1
ATOM 839 N N . VAL A 1 103 ? -0.813 0.012 5.057 1.00 97.12 103 VAL A N 1
ATOM 840 C CA . VAL A 1 103 ? -0.079 0.491 6.232 1.00 97.12 103 VAL A CA 1
ATOM 841 C C . VAL A 1 103 ? 1.394 0.106 6.121 1.00 97.12 103 VAL A C 1
ATOM 843 O O . VAL A 1 103 ? 1.728 -0.972 5.620 1.00 97.12 103 VAL A O 1
ATOM 846 N N . CYS A 1 104 ? 2.282 1.001 6.545 1.00 95.25 104 CYS A N 1
ATOM 847 C CA . CYS A 1 104 ? 3.723 0.763 6.588 1.00 95.25 104 CYS A CA 1
ATOM 848 C C . CYS A 1 104 ? 4.197 0.321 7.979 1.00 95.25 104 CYS A C 1
ATOM 850 O O . CYS A 1 104 ? 3.490 0.449 8.975 1.00 95.25 104 CYS A O 1
ATOM 852 N N . GLU A 1 105 ? 5.437 -0.166 8.057 1.00 92.62 105 GLU A N 1
ATOM 853 C CA . GLU A 1 105 ? 6.113 -0.508 9.320 1.00 92.62 105 GLU A CA 1
ATOM 854 C C . GLU A 1 105 ? 6.240 0.661 10.318 1.00 92.62 105 GLU A C 1
ATOM 856 O O . GLU A 1 105 ? 6.440 0.423 11.510 1.00 92.62 105 GLU A O 1
ATOM 861 N N . ASP A 1 106 ? 6.103 1.904 9.844 1.00 92.81 106 ASP A N 1
ATOM 862 C CA . ASP A 1 106 ? 6.041 3.128 10.652 1.00 92.81 106 ASP A CA 1
ATOM 863 C C . ASP A 1 106 ? 4.609 3.498 11.092 1.00 92.81 106 ASP A C 1
ATOM 865 O O . ASP A 1 106 ? 4.394 4.587 11.620 1.00 92.81 106 ASP A O 1
ATOM 869 N N . MET A 1 107 ? 3.648 2.588 10.882 1.00 93.38 107 MET A N 1
ATOM 870 C CA . MET A 1 107 ? 2.217 2.688 11.209 1.00 93.38 107 MET A CA 1
ATOM 871 C C . MET A 1 107 ? 1.431 3.726 10.407 1.00 93.38 107 MET A C 1
ATOM 873 O O . MET A 1 107 ? 0.223 3.865 10.601 1.00 93.38 107 MET A O 1
ATOM 877 N N . LYS A 1 108 ? 2.074 4.425 9.472 1.00 96.25 108 LYS A N 1
ATOM 878 C CA . LYS A 1 108 ? 1.392 5.391 8.616 1.00 96.25 108 LYS A CA 1
ATOM 879 C C . LYS A 1 108 ? 0.652 4.701 7.492 1.00 96.25 108 LYS A C 1
ATOM 881 O O . LYS A 1 108 ? 1.057 3.639 7.006 1.00 96.25 108 LYS A O 1
ATOM 886 N N . LEU A 1 109 ? -0.415 5.350 7.042 1.00 96.94 109 LEU A N 1
ATOM 887 C CA . LEU A 1 109 ? -1.249 4.838 5.974 1.00 96.94 109 LEU A CA 1
ATOM 888 C C . LEU A 1 109 ? -0.984 5.548 4.666 1.00 96.94 109 LEU A C 1
ATOM 890 O O . LEU A 1 109 ? -0.956 6.778 4.575 1.00 96.94 109 LEU A O 1
ATOM 894 N N . TYR A 1 110 ? -0.861 4.736 3.629 1.00 97.06 110 TYR A N 1
ATOM 895 C CA . TYR A 1 110 ? -0.560 5.187 2.293 1.00 97.06 110 TYR A CA 1
ATOM 896 C C . TYR A 1 110 ? -1.596 4.677 1.303 1.00 97.06 110 TYR A C 1
ATOM 898 O O . TYR A 1 110 ? -2.013 3.522 1.356 1.00 97.06 110 TYR A O 1
ATOM 906 N N . ALA A 1 111 ? -1.984 5.542 0.374 1.00 95.25 111 ALA A N 1
ATOM 907 C CA . ALA A 1 111 ? -2.847 5.208 -0.743 1.00 95.25 111 ALA A CA 1
ATOM 908 C C . ALA A 1 111 ? -2.054 5.270 -2.048 1.00 95.25 111 ALA A C 1
ATOM 910 O O . ALA A 1 111 ? -1.448 6.295 -2.365 1.00 95.25 111 ALA A O 1
ATOM 911 N N . TYR A 1 112 ? -2.079 4.189 -2.819 1.00 94.31 112 TYR A N 1
ATOM 912 C CA . TYR A 1 112 ? -1.497 4.144 -4.153 1.00 94.31 112 TYR A CA 1
ATOM 913 C C . TYR A 1 112 ? -2.560 4.413 -5.216 1.00 94.31 112 TYR A C 1
ATOM 915 O O . TYR A 1 112 ? -3.558 3.692 -5.291 1.00 94.31 112 TYR A O 1
ATOM 923 N N . ARG A 1 113 ? -2.324 5.419 -6.062 1.00 88.56 113 ARG A N 1
ATOM 924 C CA . ARG A 1 113 ? -3.188 5.798 -7.188 1.00 88.56 113 ARG A CA 1
ATOM 925 C C . ARG A 1 113 ? -2.327 6.222 -8.373 1.00 88.56 113 ARG A C 1
ATOM 927 O O . ARG A 1 113 ? -1.455 7.057 -8.211 1.00 88.56 113 ARG A O 1
ATOM 934 N N . GLU A 1 114 ? -2.581 5.684 -9.568 1.00 83.69 114 GLU A N 1
ATOM 935 C CA . GLU A 1 114 ? -2.007 6.198 -10.832 1.00 83.69 114 GLU A CA 1
ATOM 936 C C . GLU A 1 114 ? -0.482 6.454 -10.815 1.00 83.69 114 GLU A C 1
ATOM 938 O O . GLU A 1 114 ? 0.005 7.447 -11.340 1.00 83.69 114 GLU A O 1
ATOM 943 N N . MET A 1 115 ? 0.301 5.528 -10.252 1.00 86.19 115 MET A N 1
ATOM 944 C CA . MET A 1 115 ? 1.760 5.663 -10.088 1.00 86.19 115 MET A CA 1
ATOM 945 C C . MET A 1 115 ? 2.238 6.698 -9.063 1.00 86.19 115 MET A C 1
ATOM 947 O O . MET A 1 115 ? 3.446 6.939 -9.004 1.00 86.19 115 MET A O 1
ATOM 951 N N . GLU A 1 116 ? 1.357 7.210 -8.213 1.00 91.56 116 GLU A N 1
ATOM 952 C CA . GLU A 1 116 ? 1.658 8.060 -7.062 1.00 91.56 116 GLU A CA 1
ATOM 953 C C . GLU A 1 116 ? 1.290 7.349 -5.754 1.00 91.56 116 GLU A C 1
ATOM 955 O O . GLU A 1 116 ? 0.374 6.526 -5.697 1.00 91.56 116 GLU A O 1
ATOM 960 N N . MET A 1 117 ? 2.042 7.647 -4.696 1.00 94.50 117 MET A N 1
ATOM 961 C CA . MET A 1 117 ? 1.774 7.181 -3.339 1.00 94.50 117 MET A CA 1
ATOM 962 C C . MET A 1 117 ? 1.453 8.393 -2.470 1.00 94.50 117 MET A C 1
ATOM 964 O O . MET A 1 117 ? 2.217 9.355 -2.445 1.00 94.50 117 MET A O 1
ATOM 968 N N . HIS A 1 118 ? 0.355 8.353 -1.730 1.00 95.56 118 HIS A N 1
ATOM 969 C CA . HIS A 1 118 ? -0.095 9.458 -0.890 1.00 95.56 118 HIS A CA 1
ATOM 970 C C . HIS A 1 118 ? -0.111 9.018 0.567 1.00 95.56 118 HIS A C 1
ATOM 972 O O . HIS A 1 118 ? -0.696 7.989 0.868 1.00 95.56 118 HIS A O 1
ATOM 978 N N . LEU A 1 119 ? 0.486 9.789 1.473 1.00 97.12 119 LEU A N 1
ATOM 979 C CA . LEU A 1 119 ? 0.248 9.653 2.912 1.00 97.12 119 LEU A CA 1
ATOM 980 C C . LEU A 1 119 ? -1.170 10.155 3.203 1.00 97.12 119 LEU A C 1
ATOM 982 O O . LEU A 1 119 ? -1.428 11.347 3.029 1.00 97.12 119 LEU A O 1
ATOM 986 N N . VAL A 1 120 ? -2.075 9.266 3.605 1.00 96.00 120 VAL A N 1
ATOM 987 C CA . VAL A 1 120 ? -3.509 9.580 3.753 1.00 96.00 120 VAL A CA 1
ATOM 988 C C . VAL A 1 120 ? -3.977 9.674 5.200 1.00 96.00 120 VAL A C 1
ATOM 990 O O . VAL A 1 120 ? -4.960 10.365 5.445 1.00 96.00 120 VAL A O 1
ATOM 993 N N . ALA A 1 121 ? -3.263 9.039 6.129 1.00 96.25 121 ALA A N 1
ATOM 994 C CA . ALA A 1 121 ? -3.465 9.148 7.572 1.00 96.25 121 ALA A CA 1
ATOM 995 C C . ALA A 1 121 ? -2.147 8.822 8.297 1.00 96.25 121 ALA A C 1
ATOM 997 O O . ALA A 1 121 ? -1.332 8.040 7.794 1.00 96.25 121 ALA A O 1
ATOM 998 N N . ASP A 1 122 ? -1.915 9.425 9.461 1.00 96.06 122 ASP A N 1
ATOM 999 C CA . ASP A 1 122 ? -0.691 9.228 10.244 1.00 96.06 122 ASP A CA 1
ATOM 1000 C C . ASP A 1 122 ? -0.717 7.938 11.076 1.00 96.06 122 ASP A C 1
ATOM 1002 O O . ASP A 1 122 ? 0.336 7.480 11.514 1.00 96.06 122 ASP A O 1
ATOM 1006 N N . ASN A 1 123 ? -1.895 7.344 11.285 1.00 95.12 123 ASN A N 1
ATOM 1007 C CA . ASN A 1 123 ? -2.087 6.065 11.970 1.00 95.12 123 ASN A CA 1
ATOM 1008 C C . ASN A 1 123 ? -3.513 5.521 11.743 1.00 95.12 123 ASN A C 1
ATOM 1010 O O . ASN A 1 123 ? -4.370 6.192 11.163 1.00 95.12 123 ASN A O 1
ATOM 1014 N N . LEU A 1 124 ? -3.771 4.291 12.204 1.00 95.25 124 LEU A N 1
ATOM 1015 C CA . LEU A 1 124 ? -5.088 3.652 12.094 1.00 95.25 124 LEU A CA 1
ATOM 1016 C C . LEU A 1 124 ? -6.175 4.387 12.889 1.00 95.25 124 LEU A C 1
ATOM 1018 O O . LEU A 1 124 ? -7.319 4.387 12.452 1.00 95.25 124 LEU A O 1
ATOM 1022 N N . GLN A 1 125 ? -5.836 5.027 14.013 1.00 94.94 125 GLN A N 1
ATOM 1023 C CA . GLN A 1 125 ? -6.804 5.804 14.795 1.00 94.94 125 GLN A CA 1
ATOM 1024 C C . GLN A 1 125 ? -7.401 6.921 13.938 1.00 94.94 125 GLN A C 1
ATOM 1026 O O . GLN A 1 125 ? -8.617 7.020 13.823 1.00 94.94 125 GLN A O 1
ATOM 1031 N N . GLU A 1 126 ? -6.548 7.685 13.257 1.00 95.31 126 GLU A N 1
ATOM 1032 C CA . GLU A 1 126 ? -6.979 8.732 12.334 1.00 95.31 126 GLU A CA 1
ATOM 1033 C C . GLU A 1 126 ? -7.816 8.161 11.178 1.00 95.31 126 GLU A C 1
ATOM 1035 O O . GLU A 1 126 ? -8.846 8.738 10.841 1.00 95.31 126 GLU A O 1
ATOM 1040 N N . LEU A 1 127 ? -7.451 6.996 10.620 1.00 95.12 127 LEU A N 1
ATOM 1041 C CA . LEU A 1 127 ? -8.261 6.343 9.580 1.00 95.12 127 LEU A CA 1
ATOM 1042 C C . LEU A 1 127 ? -9.706 6.084 10.041 1.00 95.12 127 LEU A C 1
ATOM 1044 O O . LEU A 1 127 ? -10.635 6.282 9.259 1.00 95.12 127 LEU A O 1
ATOM 1048 N N . PHE A 1 128 ? -9.893 5.601 11.271 1.00 93.88 128 PHE A N 1
ATOM 1049 C CA . PHE A 1 128 ? -11.218 5.271 11.804 1.00 93.88 128 PHE A CA 1
ATOM 1050 C C . PHE A 1 128 ? -11.970 6.488 12.367 1.00 93.88 128 PHE A C 1
ATOM 1052 O O . PHE A 1 128 ? -13.199 6.502 12.354 1.00 93.88 128 PHE A O 1
ATOM 1059 N N . ASP A 1 129 ? -11.279 7.496 12.890 1.00 92.31 129 ASP A N 1
ATOM 1060 C CA . ASP A 1 129 ? -11.934 8.659 13.502 1.00 92.31 129 ASP A CA 1
ATOM 1061 C C . ASP A 1 129 ? -12.219 9.769 12.486 1.00 92.31 129 ASP A C 1
ATOM 1063 O O . ASP A 1 129 ? -13.296 10.364 12.496 1.00 92.31 129 ASP A O 1
ATOM 1067 N N . GLU A 1 130 ? -11.262 10.039 11.600 1.00 92.06 130 GLU A N 1
ATOM 1068 C CA . GLU A 1 130 ? -11.287 11.173 10.668 1.00 92.06 130 GLU A CA 1
ATOM 1069 C C . GLU A 1 130 ? -11.394 10.735 9.201 1.00 92.06 130 GLU A C 1
ATOM 1071 O O . GLU A 1 130 ? -11.799 11.522 8.339 1.00 92.06 130 GLU A O 1
ATOM 1076 N N . GLY A 1 131 ? -11.050 9.480 8.904 1.00 92.31 131 GLY A N 1
ATOM 1077 C CA . GLY A 1 131 ? -11.073 8.940 7.554 1.00 92.31 131 GLY A CA 1
ATOM 1078 C C . GLY A 1 131 ? -9.746 9.079 6.823 1.00 92.31 131 GLY A C 1
ATOM 1079 O O . GLY A 1 131 ? -8.662 8.972 7.387 1.00 92.31 131 GLY A O 1
ATOM 1080 N N . ILE A 1 132 ? -9.831 9.299 5.510 1.00 91.62 132 ILE A N 1
ATOM 1081 C CA . ILE A 1 132 ? -8.659 9.520 4.660 1.00 91.62 132 ILE A CA 1
ATOM 1082 C C . ILE A 1 132 ? -8.572 10.975 4.205 1.00 91.62 132 ILE A C 1
ATOM 1084 O O . ILE A 1 132 ? -9.551 11.581 3.757 1.00 91.62 132 ILE A O 1
ATOM 1088 N N . SER A 1 133 ? -7.357 11.512 4.217 1.00 91.25 133 SER A N 1
ATOM 1089 C CA . SER A 1 133 ? -7.029 12.724 3.476 1.00 91.25 133 SER A CA 1
ATOM 1090 C C . SER A 1 133 ? -6.793 12.360 2.009 1.00 91.25 133 SER A C 1
ATOM 1092 O O . SER A 1 133 ? -5.885 11.586 1.698 1.00 91.25 133 SER A O 1
ATOM 1094 N N . PHE A 1 134 ? -7.612 12.886 1.094 1.00 81.88 134 PHE A N 1
ATOM 1095 C CA . PHE A 1 134 ? -7.414 12.691 -0.342 1.00 81.88 134 PHE A CA 1
ATOM 1096 C C . PHE A 1 134 ? -7.701 13.980 -1.139 1.00 81.88 134 PHE A C 1
ATOM 1098 O O . PHE A 1 134 ? -8.804 14.513 -1.010 1.00 81.88 134 PHE A O 1
ATOM 1105 N N . PRO A 1 135 ? -6.758 14.484 -1.971 1.00 78.81 135 PRO A N 1
ATOM 1106 C CA . PRO A 1 135 ? -5.379 14.006 -2.140 1.00 78.81 135 PRO A CA 1
ATOM 1107 C C . PRO A 1 135 ? -4.585 14.103 -0.823 1.00 78.81 135 PRO A C 1
ATOM 1109 O O . PRO A 1 135 ? -4.804 15.018 -0.038 1.00 78.81 135 PRO A O 1
ATOM 1112 N N . GLY A 1 136 ? -3.719 13.118 -0.553 1.00 87.44 136 GLY A N 1
ATOM 1113 C CA . GLY A 1 136 ? -3.122 12.939 0.779 1.00 87.44 136 GLY A CA 1
ATOM 1114 C C . GLY A 1 136 ? -2.202 14.067 1.251 1.00 87.44 136 GLY A C 1
ATOM 1115 O O . GLY A 1 136 ? -1.703 14.862 0.454 1.00 87.44 136 GLY A O 1
ATOM 1116 N N . LYS A 1 137 ? -1.915 14.080 2.561 1.00 93.44 137 LYS A N 1
ATOM 1117 C CA . LYS A 1 137 ? -1.088 15.076 3.275 1.00 93.44 137 LYS A CA 1
ATOM 1118 C C . LYS A 1 137 ? 0.288 15.279 2.639 1.00 93.44 137 LYS A C 1
ATOM 1120 O O . LYS A 1 137 ? 0.864 16.364 2.684 1.00 93.44 137 LYS A O 1
ATOM 1125 N N . LYS A 1 138 ? 0.839 14.205 2.072 1.00 95.50 138 LYS A N 1
ATOM 1126 C CA . LYS A 1 138 ? 2.102 14.205 1.337 1.00 95.50 138 LYS A CA 1
ATOM 1127 C C . LYS A 1 138 ? 2.026 13.234 0.173 1.00 95.50 138 LYS A C 1
ATOM 1129 O O . LYS A 1 138 ? 1.466 12.152 0.305 1.00 95.50 138 LYS A O 1
ATOM 1134 N N . MET A 1 139 ? 2.635 13.609 -0.943 1.00 95.06 139 MET A N 1
ATOM 1135 C CA . MET A 1 139 ? 2.705 12.798 -2.152 1.00 95.06 139 MET A CA 1
ATOM 1136 C C . MET A 1 139 ? 4.141 12.340 -2.396 1.00 95.06 139 MET A C 1
ATOM 1138 O O . MET A 1 139 ? 5.093 13.091 -2.159 1.00 95.06 139 MET A O 1
ATOM 1142 N N . PHE A 1 140 ? 4.272 11.116 -2.893 1.00 94.94 140 PHE A N 1
ATOM 1143 C CA . PHE A 1 140 ? 5.524 10.514 -3.298 1.00 94.94 140 PHE A CA 1
ATOM 1144 C C . PHE A 1 140 ? 5.410 9.941 -4.705 1.00 94.94 140 PHE A C 1
ATOM 1146 O O . PHE A 1 140 ? 4.434 9.267 -5.041 1.00 94.94 140 PHE A O 1
ATOM 1153 N N . TYR A 1 141 ? 6.433 10.182 -5.517 1.00 93.44 141 TYR A N 1
ATOM 1154 C CA . TYR A 1 141 ? 6.483 9.711 -6.895 1.00 93.44 141 TYR A CA 1
ATOM 1155 C C . TYR A 1 141 ? 7.436 8.525 -7.039 1.00 93.44 141 TYR A C 1
ATOM 1157 O O . TYR A 1 141 ? 8.348 8.313 -6.234 1.00 93.44 141 TYR A O 1
ATOM 1165 N N . HIS A 1 142 ? 7.245 7.741 -8.099 1.00 92.25 142 HIS A N 1
ATOM 1166 C CA . HIS A 1 142 ? 8.105 6.597 -8.366 1.00 92.25 142 HIS A CA 1
ATOM 1167 C C . HIS A 1 142 ? 9.574 7.025 -8.512 1.00 92.25 142 HIS A C 1
ATOM 1169 O O . HIS A 1 142 ? 9.952 7.699 -9.470 1.00 92.25 142 HIS A O 1
ATOM 1175 N N . GLY A 1 143 ? 10.442 6.496 -7.652 1.00 89.12 143 GLY A N 1
ATOM 1176 C CA . GLY A 1 143 ? 11.884 6.720 -7.715 1.00 89.12 143 GLY A CA 1
ATOM 1177 C C . GLY A 1 143 ? 12.367 7.904 -6.884 1.00 89.12 143 GLY A C 1
ATOM 1178 O O . GLY A 1 143 ? 13.572 8.133 -6.861 1.00 89.12 143 GLY A O 1
ATOM 1179 N N . GLN A 1 144 ? 11.483 8.583 -6.148 1.00 87.75 144 GLN A N 1
ATOM 1180 C CA . GLN A 1 144 ? 11.841 9.694 -5.259 1.00 87.75 144 GLN A CA 1
ATOM 1181 C C . GLN A 1 144 ? 12.925 9.327 -4.238 1.00 87.75 144 GLN A C 1
ATOM 1183 O O . GLN A 1 144 ? 13.733 10.161 -3.829 1.00 87.75 144 GLN A O 1
ATOM 1188 N N . ARG A 1 145 ? 13.002 8.050 -3.849 1.00 85.19 145 ARG A N 1
ATOM 1189 C CA . ARG A 1 145 ? 14.099 7.521 -3.032 1.00 85.19 145 ARG A CA 1
ATOM 1190 C C . ARG A 1 145 ? 15.488 7.888 -3.562 1.00 85.19 145 ARG A C 1
ATOM 1192 O O . ARG A 1 145 ? 16.425 8.077 -2.788 1.00 85.19 145 ARG A O 1
ATOM 1199 N N . PHE A 1 146 ? 15.637 7.959 -4.879 1.00 83.81 146 PHE A N 1
ATOM 1200 C CA . PHE A 1 146 ? 16.917 8.196 -5.532 1.00 83.81 146 PHE A CA 1
ATOM 1201 C C . PHE A 1 146 ? 17.269 9.684 -5.653 1.00 83.81 146 PHE A C 1
ATOM 1203 O O . PHE A 1 146 ? 18.370 9.994 -6.096 1.00 83.81 146 PHE A O 1
ATOM 1210 N N . ASP A 1 147 ? 16.415 10.601 -5.193 1.00 85.00 147 ASP A N 1
ATOM 1211 C CA . ASP A 1 147 ? 16.667 12.050 -5.264 1.00 85.00 147 ASP A CA 1
ATOM 1212 C C . ASP A 1 147 ? 17.895 12.472 -4.462 1.00 85.00 147 ASP A C 1
ATOM 1214 O O . ASP A 1 147 ? 18.585 13.429 -4.802 1.00 85.00 147 ASP A O 1
ATOM 1218 N N . LYS A 1 148 ? 18.183 11.738 -3.384 1.00 82.25 148 LYS A N 1
ATOM 1219 C CA . LYS A 1 148 ? 19.338 11.985 -2.514 1.00 82.25 148 LYS A CA 1
ATOM 1220 C C . LYS A 1 148 ? 20.598 11.240 -2.964 1.00 82.25 148 LYS A C 1
ATOM 1222 O O . LYS A 1 148 ? 21.617 11.308 -2.281 1.00 82.25 148 LYS A O 1
ATOM 1227 N N . MET A 1 149 ? 20.538 10.501 -4.072 1.00 83.69 149 MET A N 1
ATOM 1228 C CA . MET A 1 149 ? 21.663 9.715 -4.570 1.00 83.69 149 MET A CA 1
ATOM 1229 C C . MET A 1 149 ? 22.752 10.639 -5.125 1.00 83.69 149 MET A C 1
ATOM 1231 O O . MET A 1 149 ? 22.488 11.479 -5.984 1.00 83.69 149 MET A O 1
ATOM 1235 N N . THR A 1 150 ? 23.992 10.485 -4.659 1.00 88.31 150 THR A N 1
ATOM 1236 C CA . THR A 1 150 ? 25.098 11.331 -5.131 1.00 88.31 150 THR A CA 1
ATOM 1237 C C . THR A 1 150 ? 25.605 10.883 -6.505 1.00 88.31 150 THR A C 1
ATOM 1239 O O . THR A 1 150 ? 25.403 9.742 -6.929 1.00 88.31 150 THR A O 1
ATOM 1242 N N . GLU A 1 151 ? 26.344 11.746 -7.210 1.00 86.06 151 GLU A N 1
ATOM 1243 C 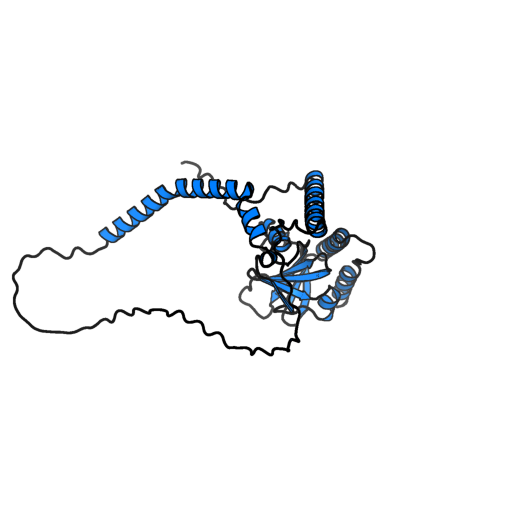CA . GLU A 1 151 ? 26.996 11.368 -8.475 1.00 86.06 151 GLU A CA 1
ATOM 1244 C C . GLU A 1 151 ? 27.940 10.167 -8.322 1.00 86.06 151 GLU A C 1
ATOM 1246 O O . GLU A 1 151 ? 28.050 9.332 -9.226 1.00 86.06 151 GLU A O 1
ATOM 1251 N N . ALA A 1 152 ? 28.612 10.061 -7.172 1.00 86.38 152 ALA A N 1
ATOM 1252 C CA . ALA A 1 152 ? 29.488 8.940 -6.860 1.00 86.38 152 ALA A CA 1
ATOM 1253 C C . ALA A 1 152 ? 28.692 7.631 -6.764 1.00 86.38 152 ALA A C 1
ATOM 1255 O O . ALA A 1 152 ? 29.083 6.634 -7.381 1.00 86.38 152 ALA A O 1
ATOM 1256 N N . ASP A 1 153 ? 27.548 7.656 -6.079 1.00 85.25 153 ASP A N 1
ATOM 1257 C CA . ASP A 1 153 ? 26.646 6.509 -5.966 1.00 85.25 153 ASP A CA 1
ATOM 1258 C C . ASP A 1 153 ? 26.099 6.111 -7.339 1.00 85.25 153 ASP A C 1
ATOM 1260 O O . ASP A 1 153 ? 26.117 4.934 -7.704 1.00 85.25 153 ASP A O 1
ATOM 1264 N N . LEU A 1 154 ? 25.680 7.085 -8.156 1.00 82.25 154 LEU A N 1
ATOM 1265 C CA . LEU A 1 154 ? 25.210 6.841 -9.523 1.00 82.25 154 LEU A CA 1
ATOM 1266 C C . LEU A 1 154 ? 26.303 6.207 -10.390 1.00 82.25 154 LEU A C 1
ATOM 1268 O O . LEU A 1 154 ? 26.039 5.279 -11.159 1.00 82.25 154 LEU A O 1
ATOM 1272 N N . LYS A 1 155 ? 27.547 6.681 -10.274 1.00 86.31 155 LYS A N 1
ATOM 1273 C CA . LYS A 1 155 ? 28.693 6.127 -11.006 1.00 86.31 155 LYS A CA 1
ATOM 1274 C C . LYS A 1 155 ? 29.011 4.704 -10.549 1.00 86.31 155 LYS A C 1
ATOM 1276 O O . LYS A 1 155 ? 29.316 3.862 -11.394 1.00 86.31 155 LYS A O 1
ATOM 1281 N N . ALA A 1 156 ? 28.912 4.421 -9.253 1.00 87.06 156 ALA A N 1
ATOM 1282 C CA . ALA A 1 156 ? 29.066 3.075 -8.713 1.00 87.06 156 ALA A CA 1
ATOM 1283 C C . ALA A 1 156 ? 27.951 2.142 -9.218 1.00 87.06 156 ALA A C 1
ATOM 1285 O O . ALA A 1 156 ? 28.244 1.068 -9.746 1.00 87.06 156 ALA A O 1
ATOM 1286 N N . ALA A 1 157 ? 26.691 2.583 -9.174 1.00 82.88 157 ALA A N 1
ATOM 1287 C CA . ALA A 1 157 ? 25.545 1.829 -9.679 1.00 82.88 157 ALA A CA 1
ATOM 1288 C C . ALA A 1 157 ? 25.667 1.520 -11.183 1.00 82.88 157 ALA A C 1
ATOM 1290 O O . ALA A 1 157 ? 25.431 0.386 -11.606 1.00 82.88 157 ALA A O 1
ATOM 1291 N N . LYS A 1 158 ? 26.124 2.487 -11.993 1.00 82.25 158 LYS A N 1
ATOM 1292 C CA . LYS A 1 158 ? 26.391 2.300 -13.433 1.00 82.25 158 LYS A CA 1
ATOM 1293 C C . LYS A 1 158 ? 27.477 1.261 -13.719 1.00 82.25 158 LYS A C 1
ATOM 1295 O O . LYS A 1 158 ? 27.423 0.609 -14.758 1.00 82.25 158 LYS A O 1
ATOM 1300 N N . LYS A 1 159 ? 28.449 1.106 -12.816 1.00 85.94 159 LYS A N 1
ATOM 1301 C CA . LYS A 1 159 ? 29.548 0.136 -12.934 1.00 85.94 159 LYS A CA 1
ATOM 1302 C C . LYS A 1 159 ? 29.214 -1.248 -12.374 1.00 85.94 159 LYS A C 1
ATOM 1304 O O . LYS A 1 159 ? 30.042 -2.146 -12.509 1.00 85.94 159 LYS A O 1
ATOM 1309 N N . SER A 1 160 ? 28.044 -1.422 -11.758 1.00 87.88 160 SER A N 1
ATOM 1310 C CA . SER A 1 160 ? 27.634 -2.706 -11.187 1.00 87.88 160 SER A CA 1
ATOM 1311 C C . SER A 1 160 ? 27.511 -3.797 -12.254 1.00 87.88 160 SER A C 1
ATOM 1313 O O . SER A 1 160 ? 27.080 -3.543 -13.382 1.00 87.88 160 SER A O 1
ATOM 1315 N N . ASP A 1 161 ? 27.849 -5.032 -11.887 1.00 88.62 161 ASP A N 1
ATOM 1316 C CA . ASP A 1 161 ? 27.797 -6.169 -12.814 1.00 88.62 161 ASP A CA 1
ATOM 1317 C C . ASP A 1 161 ? 26.365 -6.497 -13.241 1.00 88.62 161 ASP A C 1
ATOM 1319 O O . ASP A 1 161 ? 26.125 -6.848 -14.397 1.00 88.62 161 ASP A O 1
ATOM 1323 N N . ALA A 1 162 ? 25.390 -6.256 -12.359 1.00 83.50 162 ALA A N 1
ATOM 1324 C CA . ALA A 1 162 ? 23.974 -6.319 -12.700 1.00 83.50 162 ALA A CA 1
ATOM 1325 C C . ALA A 1 162 ? 23.622 -5.351 -13.844 1.00 83.50 162 ALA A C 1
ATOM 1327 O O . ALA A 1 162 ? 22.939 -5.736 -14.795 1.00 83.50 162 ALA A O 1
ATOM 1328 N N . ARG A 1 163 ? 24.121 -4.104 -13.802 1.00 83.62 163 ARG A N 1
ATOM 1329 C CA . ARG A 1 163 ? 23.868 -3.121 -14.864 1.00 83.62 163 ARG A CA 1
ATOM 1330 C C . ARG A 1 163 ? 24.576 -3.483 -16.167 1.00 83.62 163 ARG A C 1
ATOM 1332 O O . ARG A 1 163 ? 23.978 -3.313 -17.227 1.00 83.62 163 ARG A O 1
ATOM 1339 N N . LYS A 1 164 ? 25.807 -4.000 -16.104 1.00 89.06 164 LYS A N 1
ATOM 1340 C CA . LYS A 1 164 ? 26.533 -4.487 -17.292 1.00 89.06 164 LYS A CA 1
ATOM 1341 C C . LYS A 1 164 ? 25.779 -5.631 -17.967 1.00 89.06 164 LYS A C 1
ATOM 1343 O O . LYS A 1 164 ? 25.442 -5.525 -19.142 1.00 89.06 164 LYS A O 1
ATOM 1348 N N . THR A 1 165 ? 25.411 -6.649 -17.189 1.00 91.81 165 THR A N 1
ATOM 1349 C CA . THR A 1 165 ? 24.652 -7.814 -17.666 1.00 91.81 165 THR A CA 1
ATOM 1350 C C . THR A 1 165 ? 23.333 -7.389 -18.309 1.00 91.81 165 THR A C 1
ATOM 1352 O O . THR A 1 165 ? 22.958 -7.882 -19.371 1.00 91.81 165 THR A O 1
ATOM 1355 N N . LEU A 1 166 ? 22.624 -6.438 -17.695 1.00 89.19 166 LEU A N 1
ATOM 1356 C CA . LEU A 1 166 ? 21.387 -5.903 -18.257 1.00 89.19 166 LEU A CA 1
ATOM 1357 C C . LEU A 1 166 ? 21.618 -5.168 -19.582 1.00 89.19 166 LEU A C 1
ATOM 1359 O O . LEU A 1 166 ? 20.862 -5.376 -20.527 1.00 89.19 166 LEU A O 1
ATOM 1363 N N . ASN A 1 167 ? 22.644 -4.320 -19.660 1.00 89.19 167 ASN A N 1
ATOM 1364 C CA . ASN A 1 167 ? 22.973 -3.595 -20.886 1.00 89.19 167 ASN A CA 1
ATOM 1365 C C . ASN A 1 167 ? 23.330 -4.559 -22.027 1.00 89.19 167 ASN A C 1
ATOM 1367 O O . ASN A 1 167 ? 22.909 -4.340 -23.159 1.00 89.19 167 ASN A O 1
ATOM 1371 N N . GLU A 1 168 ? 24.051 -5.642 -21.737 1.00 93.25 168 GLU A N 1
ATOM 1372 C CA . GLU A 1 168 ? 24.362 -6.682 -22.721 1.00 93.25 168 GLU A CA 1
ATOM 1373 C C . GLU A 1 168 ? 23.109 -7.422 -23.193 1.00 93.25 168 GLU A C 1
ATOM 1375 O O . GLU A 1 168 ? 22.921 -7.596 -24.397 1.00 93.25 168 GLU A O 1
ATOM 1380 N N . LYS A 1 169 ? 22.218 -7.813 -22.271 1.00 93.50 169 LYS A N 1
ATOM 1381 C CA . LYS A 1 169 ? 20.922 -8.419 -22.622 1.00 93.50 169 LYS A CA 1
ATOM 1382 C C . LYS A 1 169 ? 20.085 -7.480 -23.491 1.00 93.50 169 LYS A C 1
ATOM 1384 O O . LYS A 1 169 ? 19.531 -7.910 -24.497 1.00 93.50 169 LYS A O 1
ATOM 1389 N N . HIS A 1 170 ? 20.023 -6.200 -23.127 1.00 92.62 170 HIS A N 1
ATOM 1390 C CA . HIS A 1 170 ? 19.306 -5.184 -23.890 1.00 92.62 170 HIS A CA 1
ATOM 1391 C C . HIS A 1 170 ? 19.897 -5.008 -25.293 1.00 92.62 170 HIS A C 1
ATOM 1393 O O . HIS A 1 170 ? 19.153 -5.007 -26.269 1.00 92.62 170 HIS A O 1
ATOM 1399 N N . LYS A 1 171 ? 21.228 -4.937 -25.410 1.00 94.19 171 LYS A N 1
ATOM 1400 C CA . LYS A 1 171 ? 21.919 -4.847 -26.700 1.00 94.19 171 LYS A CA 1
ATOM 1401 C C . LYS A 1 171 ? 21.617 -6.059 -27.585 1.00 94.19 171 LYS A C 1
ATOM 1403 O O . LYS A 1 171 ? 21.202 -5.872 -28.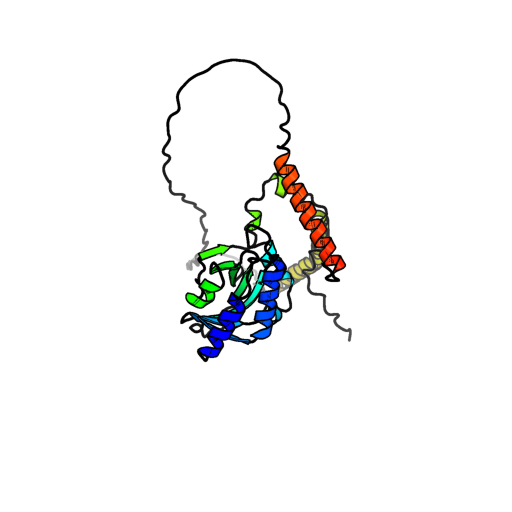721 1.00 94.19 171 LYS A O 1
ATOM 1408 N N . LYS A 1 172 ? 21.737 -7.279 -27.048 1.00 95.88 172 LYS A N 1
ATOM 1409 C CA . LYS A 1 172 ? 21.415 -8.520 -27.775 1.00 95.88 172 LYS A CA 1
ATOM 1410 C C . LYS A 1 172 ? 19.961 -8.555 -28.248 1.00 95.88 172 LYS A C 1
ATOM 1412 O O . LYS A 1 172 ? 19.693 -8.994 -29.361 1.00 95.88 172 LYS A O 1
ATOM 1417 N N . LEU A 1 173 ? 19.026 -8.079 -27.423 1.00 94.56 173 LEU A N 1
ATOM 1418 C CA . LEU A 1 173 ? 17.617 -7.969 -27.800 1.00 94.56 173 LEU A CA 1
ATOM 1419 C C . LEU A 1 173 ? 17.404 -6.955 -28.932 1.00 94.56 173 LEU A C 1
ATOM 1421 O O . LEU A 1 173 ? 16.650 -7.221 -29.860 1.00 94.56 173 LEU A O 1
ATOM 1425 N N . LEU A 1 174 ? 18.055 -5.792 -28.872 1.00 93.44 174 LEU A N 1
ATOM 1426 C CA . LEU A 1 174 ? 17.971 -4.814 -29.957 1.00 93.44 174 LEU A CA 1
ATOM 1427 C C . LEU A 1 174 ? 18.555 -5.376 -31.252 1.00 93.44 174 LEU A C 1
ATOM 1429 O O . LEU A 1 174 ? 17.941 -5.227 -32.300 1.00 93.44 174 LEU A O 1
ATOM 1433 N N . GLU A 1 175 ? 19.703 -6.045 -31.180 1.00 95.25 175 GLU A N 1
ATOM 1434 C CA . GLU A 1 175 ? 20.343 -6.677 -32.335 1.00 95.25 175 GLU A CA 1
ATOM 1435 C C . GLU A 1 175 ? 19.466 -7.767 -32.958 1.00 95.25 175 GLU A C 1
ATOM 1437 O O . GLU A 1 175 ? 19.412 -7.856 -34.183 1.00 95.25 175 GLU A O 1
ATOM 1442 N N . SER A 1 176 ? 18.735 -8.546 -32.153 1.00 94.88 176 SER A N 1
ATOM 1443 C CA . SER A 1 176 ? 17.819 -9.568 -32.673 1.00 94.88 176 SER A CA 1
ATOM 1444 C C . SER A 1 176 ? 16.536 -8.989 -33.275 1.00 94.88 176 SER A C 1
ATOM 1446 O O . SER A 1 176 ? 16.028 -9.540 -34.246 1.00 94.88 176 SER A O 1
ATOM 1448 N N . LEU A 1 177 ? 16.025 -7.870 -32.749 1.00 94.62 177 LEU A N 1
ATOM 1449 C CA . LEU A 1 177 ? 14.803 -7.220 -33.245 1.00 94.62 177 LEU A CA 1
ATOM 1450 C C . LEU A 1 177 ? 15.051 -6.276 -34.430 1.00 94.62 177 LEU A C 1
ATOM 1452 O O . LEU A 1 177 ? 14.138 -6.006 -35.213 1.00 94.62 177 LEU A O 1
ATOM 1456 N N . LEU A 1 178 ? 16.273 -5.756 -34.578 1.00 94.75 178 LEU A N 1
ATOM 1457 C CA . LEU A 1 178 ? 16.617 -4.774 -35.607 1.00 94.75 178 LEU A CA 1
ATOM 1458 C C . LEU A 1 178 ? 16.285 -5.245 -37.039 1.00 94.75 178 LEU A C 1
ATOM 1460 O O . LEU A 1 178 ? 15.764 -4.425 -37.799 1.00 94.75 178 LEU A O 1
ATOM 1464 N N . PRO A 1 179 ? 16.555 -6.502 -37.451 1.00 94.12 179 PRO A N 1
ATOM 1465 C CA . PRO A 1 179 ? 16.245 -6.966 -38.803 1.00 94.12 179 PRO A CA 1
ATOM 1466 C C . PRO A 1 179 ? 14.740 -7.000 -39.083 1.00 94.12 179 PRO A C 1
ATOM 1468 O O . PRO A 1 179 ? 14.307 -6.482 -40.111 1.00 94.12 179 PRO A O 1
ATOM 1471 N N . GLU A 1 180 ? 13.939 -7.537 -38.158 1.00 93.75 180 GLU A N 1
ATOM 1472 C CA . GLU A 1 180 ? 12.474 -7.606 -38.282 1.00 93.75 180 GLU A CA 1
ATOM 1473 C C . GLU A 1 180 ? 11.853 -6.207 -38.342 1.00 93.75 180 GLU A C 1
ATOM 1475 O O . GLU A 1 180 ? 11.000 -5.922 -39.189 1.00 93.75 180 GLU A O 1
ATOM 1480 N N . PHE A 1 181 ? 12.332 -5.299 -37.488 1.00 93.12 181 PHE A N 1
ATOM 1481 C CA . PHE A 1 181 ? 11.896 -3.909 -37.492 1.00 93.12 181 PHE A CA 1
ATOM 1482 C C . PHE A 1 181 ? 12.249 -3.213 -38.815 1.00 93.12 181 PHE A C 1
ATOM 1484 O O . PHE A 1 181 ? 11.397 -2.565 -39.423 1.00 93.12 181 PHE A O 1
ATOM 1491 N N . LYS A 1 182 ? 13.479 -3.389 -39.318 1.00 93.81 182 LYS A N 1
ATOM 1492 C CA . LYS A 1 182 ? 13.909 -2.839 -40.616 1.00 93.81 182 LYS A CA 1
ATOM 1493 C C . LYS A 1 182 ? 13.089 -3.391 -41.781 1.00 93.81 182 LYS A C 1
ATOM 1495 O O . LYS A 1 182 ? 12.695 -2.617 -42.651 1.00 93.81 182 LYS A O 1
ATOM 1500 N N . ALA A 1 183 ? 12.815 -4.694 -41.797 1.00 92.81 183 ALA A N 1
ATOM 1501 C CA . ALA A 1 183 ? 11.989 -5.326 -42.821 1.00 92.81 183 ALA A CA 1
ATOM 1502 C C . ALA A 1 183 ? 10.554 -4.777 -42.802 1.00 92.81 183 ALA A C 1
ATOM 1504 O O . ALA A 1 183 ? 10.025 -4.406 -43.849 1.00 92.81 183 ALA A O 1
ATOM 1505 N N . SER A 1 184 ? 9.966 -4.631 -41.611 1.00 92.38 184 SER A N 1
ATOM 1506 C CA . SER A 1 184 ? 8.632 -4.045 -41.428 1.00 92.38 184 SER A CA 1
ATOM 1507 C C . SER A 1 184 ? 8.574 -2.598 -41.929 1.00 92.38 184 SER A C 1
ATOM 1509 O O . SER A 1 184 ? 7.669 -2.232 -42.677 1.00 92.38 184 SER A O 1
ATOM 1511 N N . MET A 1 185 ? 9.585 -1.786 -41.598 1.00 92.25 185 MET A N 1
ATOM 1512 C CA . MET A 1 185 ? 9.695 -0.401 -42.071 1.00 92.25 185 MET A CA 1
ATOM 1513 C C . MET A 1 185 ? 9.874 -0.310 -43.594 1.00 92.25 185 MET A C 1
ATOM 1515 O O . MET A 1 185 ? 9.312 0.580 -44.229 1.00 92.25 185 MET A O 1
ATOM 1519 N N . ALA A 1 186 ? 10.642 -1.218 -44.201 1.00 92.12 186 ALA A N 1
ATOM 1520 C CA . ALA A 1 186 ? 10.809 -1.270 -45.652 1.00 92.12 186 ALA A CA 1
ATOM 1521 C C . ALA A 1 186 ? 9.511 -1.685 -46.364 1.00 92.12 186 ALA A C 1
ATOM 1523 O O . ALA A 1 186 ? 9.157 -1.093 -47.382 1.00 92.12 186 ALA A O 1
ATOM 1524 N N . ALA A 1 187 ? 8.780 -2.659 -45.815 1.00 90.06 187 ALA A N 1
ATOM 1525 C CA . ALA A 1 187 ? 7.480 -3.074 -46.333 1.00 90.06 187 ALA A CA 1
ATOM 1526 C C . ALA A 1 187 ? 6.446 -1.939 -46.258 1.00 90.06 187 ALA A C 1
ATOM 1528 O O . ALA A 1 187 ? 5.699 -1.734 -47.211 1.00 90.06 187 ALA A O 1
ATOM 1529 N N . PHE A 1 188 ? 6.441 -1.167 -45.166 1.00 91.44 188 PHE A N 1
ATOM 1530 C CA . PHE A 1 188 ? 5.572 0.003 -45.028 1.00 91.44 188 PHE A CA 1
ATOM 1531 C C . PHE A 1 188 ? 5.875 1.071 -46.089 1.00 91.44 188 PHE A C 1
ATOM 1533 O O . PHE A 1 188 ? 4.968 1.509 -46.788 1.00 91.44 188 PHE A O 1
ATOM 1540 N N . LYS A 1 189 ? 7.157 1.406 -46.300 1.00 89.44 189 LYS A N 1
ATOM 1541 C CA . LYS A 1 189 ? 7.573 2.366 -47.340 1.00 89.44 189 LYS A CA 1
ATOM 1542 C C . LYS A 1 189 ? 7.187 1.935 -48.756 1.00 89.44 189 LYS A C 1
ATOM 1544 O O . LYS A 1 189 ? 6.805 2.778 -49.557 1.00 89.44 189 LYS A O 1
ATOM 1549 N N . ARG A 1 190 ? 7.285 0.637 -49.073 1.00 84.88 190 ARG A N 1
ATOM 1550 C CA . ARG A 1 190 ? 6.865 0.104 -50.383 1.00 84.88 190 ARG A CA 1
ATOM 1551 C C . ARG A 1 190 ? 5.366 0.289 -50.603 1.00 84.88 190 ARG A C 1
ATOM 1553 O O . ARG A 1 190 ? 4.966 0.799 -51.643 1.00 84.88 190 ARG A O 1
ATOM 1560 N N . LYS A 1 191 ? 4.560 -0.018 -49.586 1.00 84.94 191 LYS A N 1
ATOM 1561 C CA . LYS A 1 191 ? 3.110 0.203 -49.632 1.00 84.94 191 LYS A CA 1
ATOM 1562 C C . LYS A 1 191 ? 2.752 1.684 -49.773 1.00 84.94 191 LYS A C 1
ATOM 1564 O O . LYS A 1 191 ? 1.847 2.004 -50.528 1.00 84.94 191 LYS A O 1
ATOM 1569 N N . GLU A 1 192 ? 3.477 2.595 -49.124 1.00 77.44 192 GLU A N 1
ATOM 1570 C CA . GLU A 1 192 ? 3.281 4.040 -49.335 1.00 77.44 192 GLU A CA 1
ATOM 1571 C C . GLU A 1 192 ? 3.604 4.474 -50.773 1.00 77.44 192 GLU A C 1
ATOM 1573 O O . GLU A 1 192 ? 2.863 5.269 -51.346 1.00 77.44 192 GLU A O 1
ATOM 1578 N N . SER A 1 193 ? 4.665 3.934 -51.385 1.00 73.69 193 SER A N 1
ATOM 1579 C CA . SER A 1 193 ? 4.996 4.233 -52.787 1.00 73.69 193 SER A CA 1
ATOM 1580 C C . SER A 1 193 ? 4.037 3.606 -53.803 1.00 73.69 193 SER A C 1
ATOM 1582 O O . SER A 1 193 ? 3.894 4.138 -54.897 1.00 73.69 193 SER A O 1
ATOM 1584 N N . GLU A 1 194 ? 3.369 2.507 -53.451 1.00 66.62 194 GLU A N 1
ATOM 1585 C CA . GLU A 1 194 ? 2.362 1.840 -54.291 1.00 66.62 194 GLU A CA 1
ATOM 1586 C C . GLU A 1 194 ? 0.988 2.535 -54.234 1.00 66.62 194 GLU A C 1
ATOM 1588 O O . GLU A 1 194 ? 0.184 2.379 -55.148 1.00 66.62 194 GLU A O 1
ATOM 1593 N N . ILE A 1 195 ? 0.722 3.324 -53.186 1.00 63.09 195 ILE A N 1
ATOM 1594 C CA . ILE A 1 195 ? -0.528 4.087 -53.003 1.00 63.09 195 ILE A CA 1
ATOM 1595 C C . ILE A 1 195 ? -0.397 5.535 -53.530 1.00 63.09 195 ILE A C 1
ATOM 1597 O O . ILE A 1 195 ? -1.392 6.252 -53.644 1.00 63.09 195 ILE A O 1
ATOM 1601 N N . ALA A 1 196 ? 0.807 5.986 -53.900 1.00 55.25 196 ALA A N 1
ATOM 1602 C CA . ALA A 1 196 ? 0.992 7.276 -54.562 1.00 55.25 196 ALA A CA 1
ATOM 1603 C C . ALA A 1 196 ? 0.413 7.223 -55.995 1.00 55.25 196 ALA A C 1
ATOM 1605 O O . ALA A 1 196 ? 0.807 6.348 -56.770 1.00 55.25 196 ALA A O 1
ATOM 1606 N N . PRO A 1 197 ? -0.517 8.120 -56.382 1.00 51.91 197 PRO A N 1
ATOM 1607 C CA . PRO A 1 197 ? -1.150 8.048 -57.691 1.00 51.91 197 PRO A CA 1
ATOM 1608 C C . PRO A 1 197 ? -0.126 8.322 -58.795 1.00 51.91 197 PRO A C 1
ATOM 1610 O O . PRO A 1 197 ? 0.679 9.251 -58.712 1.00 51.91 197 PRO A O 1
ATOM 1613 N N . ALA A 1 198 ? -0.185 7.503 -59.844 1.00 55.81 198 ALA A N 1
ATOM 1614 C CA . ALA A 1 198 ? 0.547 7.699 -61.083 1.00 55.81 198 ALA A CA 1
ATOM 1615 C C . ALA A 1 198 ? 0.054 8.979 -61.777 1.00 55.81 198 ALA A C 1
ATOM 1617 O O . ALA A 1 198 ? -0.883 8.938 -62.574 1.00 55.81 198 ALA A O 1
ATOM 1618 N N . GLU A 1 199 ? 0.673 10.124 -61.486 1.00 43.50 199 GLU A N 1
ATOM 1619 C CA . GLU A 1 199 ? 0.532 11.293 -62.352 1.00 43.50 199 GLU A CA 1
ATOM 1620 C C . GLU A 1 199 ? 1.278 11.028 -63.662 1.00 43.50 199 GLU A C 1
ATOM 1622 O O . GLU A 1 199 ? 2.482 10.764 -63.710 1.00 43.50 199 GLU A O 1
ATOM 1627 N N . GLY A 1 200 ? 0.480 10.994 -64.727 1.00 41.34 200 GLY A N 1
ATOM 1628 C CA . GLY A 1 200 ? 0.837 10.501 -66.039 1.00 41.34 200 GLY A CA 1
ATOM 1629 C C . GLY A 1 200 ? 1.907 11.316 -66.754 1.00 41.34 200 GLY A C 1
ATOM 1630 O O . GLY A 1 200 ? 1.974 12.542 -66.720 1.00 41.34 200 GLY A O 1
ATOM 1631 N N . ARG A 1 201 ? 2.707 10.575 -67.513 1.00 38.88 201 ARG A N 1
ATOM 1632 C CA . ARG A 1 201 ? 3.554 11.064 -68.591 1.00 38.88 201 ARG A CA 1
ATOM 1633 C C . ARG A 1 201 ? 2.659 11.511 -69.756 1.00 38.88 201 ARG A C 1
ATOM 1635 O O . ARG A 1 201 ? 2.150 10.664 -70.480 1.00 38.88 201 ARG A O 1
ATOM 1642 N N . ALA A 1 202 ? 2.534 12.814 -69.989 1.00 37.94 202 ALA A N 1
ATOM 1643 C CA . ALA A 1 202 ? 2.112 13.357 -71.280 1.00 37.94 202 ALA A CA 1
ATOM 1644 C C . ALA A 1 202 ? 3.092 14.455 -71.718 1.00 37.94 202 ALA A C 1
ATOM 1646 O O . ALA A 1 202 ? 3.340 15.421 -71.002 1.00 37.94 202 ALA A O 1
ATOM 1647 N N . LYS A 1 203 ? 3.695 14.255 -72.894 1.00 39.00 203 LYS A N 1
ATOM 1648 C CA . LYS A 1 203 ? 4.471 15.265 -73.620 1.00 39.00 203 LYS A CA 1
ATOM 1649 C C . LYS A 1 203 ? 3.534 16.405 -74.036 1.00 39.00 203 LYS A C 1
ATOM 1651 O O . LYS A 1 203 ? 2.465 16.121 -74.563 1.00 39.00 203 LYS A O 1
ATOM 1656 N N . GLY A 1 204 ? 3.972 17.655 -73.914 1.00 32.41 204 GLY A N 1
ATOM 1657 C CA . GLY A 1 204 ? 3.279 18.790 -74.528 1.00 32.41 204 GLY A CA 1
ATOM 1658 C C . GLY A 1 204 ? 3.783 20.139 -74.028 1.00 32.41 204 GLY A C 1
ATOM 1659 O O . GLY A 1 204 ? 3.642 20.460 -72.859 1.00 32.41 204 GLY A O 1
ATOM 1660 N N . GLN A 1 205 ? 4.407 20.872 -74.942 1.00 33.41 205 GLN A N 1
ATOM 1661 C CA . GLN A 1 205 ? 4.896 22.253 -74.891 1.00 33.41 205 GLN A CA 1
ATOM 1662 C C . GLN A 1 205 ? 4.108 23.242 -74.001 1.00 33.41 205 GLN A C 1
ATOM 1664 O O . GLN A 1 205 ? 2.888 23.343 -74.082 1.00 33.41 205 GLN A O 1
ATOM 1669 N N . SER A 1 206 ? 4.845 24.053 -73.236 1.00 33.88 206 SER A N 1
ATOM 1670 C CA . SER A 1 206 ? 4.464 25.415 -72.815 1.00 33.88 206 SER A CA 1
ATOM 1671 C C . SER A 1 206 ? 4.300 26.322 -74.055 1.00 33.88 206 SER A C 1
ATOM 1673 O O . SER A 1 206 ? 4.981 26.049 -75.047 1.00 33.88 206 SER A O 1
ATOM 1675 N N . PRO A 1 207 ? 3.500 27.418 -74.041 1.00 42.34 207 PRO A N 1
ATOM 1676 C CA . PRO A 1 207 ? 3.551 28.452 -72.993 1.00 42.34 207 PRO A CA 1
ATOM 1677 C C . PRO A 1 207 ? 2.212 29.154 -72.649 1.00 42.34 207 PRO A C 1
ATOM 1679 O O . PRO A 1 207 ? 1.230 29.053 -73.371 1.00 42.34 207 PRO A O 1
ATOM 1682 N N . GLY A 1 208 ? 2.230 29.976 -71.590 1.00 28.00 208 GLY A N 1
ATOM 1683 C CA . GLY A 1 208 ? 1.377 31.172 -71.517 1.00 28.00 208 GLY A CA 1
ATOM 1684 C C . GLY A 1 208 ? 0.349 31.234 -70.384 1.00 28.00 208 GLY A C 1
ATOM 1685 O O . GLY A 1 208 ? -0.735 30.696 -70.509 1.00 28.00 208 GLY A O 1
ATOM 1686 N N . ALA A 1 209 ? 0.724 31.992 -69.348 1.00 32.78 209 ALA A N 1
ATOM 1687 C CA . ALA A 1 209 ? -0.081 32.947 -68.575 1.00 32.78 209 ALA A CA 1
ATOM 1688 C C . ALA A 1 209 ? -1.376 32.538 -67.821 1.00 32.78 209 ALA A C 1
ATOM 1690 O O . ALA A 1 209 ? -2.206 31.760 -68.258 1.00 32.78 209 ALA A O 1
ATOM 1691 N N . GLU A 1 210 ? -1.532 33.234 -66.687 1.00 30.83 210 GLU A N 1
ATOM 1692 C CA . GLU A 1 210 ? -2.752 33.491 -65.903 1.00 30.83 210 GLU A CA 1
ATOM 1693 C C . GLU A 1 210 ? -3.214 32.496 -64.819 1.00 30.83 210 GLU A C 1
ATOM 1695 O O . GLU A 1 210 ? -4.097 31.665 -64.963 1.00 30.83 210 GLU A O 1
ATOM 1700 N N . SER A 1 211 ? -2.651 32.737 -63.628 1.00 37.59 211 SER A N 1
ATOM 1701 C CA . SER A 1 211 ? -3.387 33.193 -62.438 1.00 37.59 211 SER A CA 1
ATOM 1702 C C . SER A 1 211 ? -4.692 32.472 -62.073 1.00 37.59 211 SER A C 1
ATOM 1704 O O . SER A 1 211 ? -5.781 32.869 -62.476 1.00 37.59 211 SER A O 1
ATOM 1706 N N . THR A 1 212 ? -4.622 31.611 -61.054 1.00 34.19 212 THR A N 1
ATOM 1707 C CA . THR A 1 212 ? -5.504 31.801 -59.889 1.00 34.19 212 THR A CA 1
ATOM 1708 C C . THR A 1 212 ? -4.889 31.233 -58.612 1.00 34.19 212 THR A C 1
ATOM 1710 O O . THR A 1 212 ? -4.568 30.055 -58.484 1.00 34.19 212 THR A O 1
ATOM 1713 N N . LYS A 1 213 ? -4.695 32.131 -57.646 1.00 43.62 213 LYS A N 1
ATOM 1714 C CA . LYS A 1 213 ? -4.145 31.883 -56.314 1.00 43.62 213 LYS A CA 1
ATOM 1715 C C . LYS A 1 213 ? -5.128 31.059 -55.473 1.00 43.62 213 LYS A C 1
ATOM 1717 O O . LYS A 1 213 ? -6.231 31.524 -55.202 1.00 43.62 213 LYS A O 1
ATOM 1722 N N . ARG A 1 214 ? -4.686 29.924 -54.922 1.00 33.97 214 ARG A N 1
ATOM 1723 C CA . ARG A 1 214 ? -5.232 29.390 -53.661 1.00 33.97 214 ARG A CA 1
ATOM 1724 C C . ARG A 1 214 ? -4.105 28.948 -52.735 1.00 33.97 214 ARG A C 1
ATOM 1726 O O . ARG A 1 214 ? -3.547 27.863 -52.824 1.00 33.97 214 ARG A O 1
ATOM 1733 N N . THR A 1 215 ? -3.771 29.869 -51.845 1.00 33.75 215 THR A N 1
ATOM 1734 C CA . THR A 1 215 ? -2.821 29.739 -50.748 1.00 33.75 215 THR A CA 1
ATOM 1735 C C . THR A 1 215 ? -3.361 28.755 -49.705 1.00 33.75 215 THR A C 1
ATOM 1737 O O . THR A 1 215 ? -4.274 29.110 -48.963 1.00 33.75 215 THR A O 1
ATOM 1740 N N . LEU A 1 216 ? -2.785 27.554 -49.583 1.00 35.56 216 LEU A N 1
ATOM 1741 C CA . LEU A 1 216 ? -2.948 26.739 -48.374 1.00 35.56 216 LEU A CA 1
ATOM 1742 C C . LEU A 1 216 ? -1.731 26.949 -47.467 1.00 35.56 216 LEU A C 1
ATOM 1744 O O . LEU A 1 216 ? -0.612 26.524 -47.753 1.00 35.56 216 LEU A O 1
ATOM 1748 N N . ARG A 1 217 ? -1.962 27.684 -46.377 1.00 34.97 217 ARG A N 1
ATOM 1749 C CA . ARG A 1 217 ? -0.976 28.007 -45.343 1.00 34.97 217 ARG A CA 1
ATOM 1750 C C . ARG A 1 217 ? -0.444 26.723 -44.696 1.00 34.97 217 ARG A C 1
ATOM 1752 O O . ARG A 1 217 ? -1.174 26.035 -43.989 1.00 34.97 217 ARG A O 1
ATOM 1759 N N . ARG A 1 218 ? 0.858 26.458 -44.853 1.00 34.78 218 ARG A N 1
ATOM 1760 C CA . ARG A 1 218 ? 1.623 25.578 -43.955 1.00 34.78 218 ARG A CA 1
ATOM 1761 C C . ARG A 1 218 ? 1.578 26.168 -42.543 1.00 34.78 218 ARG A C 1
ATOM 1763 O O . ARG A 1 218 ? 2.275 27.133 -42.243 1.00 34.78 218 ARG A O 1
ATOM 1770 N N . SER A 1 219 ? 0.760 25.584 -41.675 1.00 34.00 219 SER A N 1
ATOM 1771 C CA . SER A 1 219 ? 0.825 25.824 -40.234 1.00 34.00 219 SER A CA 1
ATOM 1772 C C . SER A 1 219 ? 2.026 25.070 -39.663 1.00 34.00 219 SER A C 1
ATOM 1774 O O . SER A 1 219 ? 1.922 23.930 -39.221 1.00 34.00 219 SER A O 1
ATOM 1776 N N . THR A 1 220 ? 3.201 25.694 -39.701 1.00 35.94 220 THR A N 1
ATOM 1777 C CA . THR A 1 220 ? 4.328 25.297 -38.855 1.00 35.94 220 THR A CA 1
ATOM 1778 C C . THR A 1 220 ? 4.150 25.960 -37.493 1.00 35.94 220 THR A C 1
ATOM 1780 O O . THR A 1 220 ? 4.586 27.096 -37.293 1.00 35.94 220 THR A O 1
ATOM 1783 N N . ARG A 1 221 ? 3.513 25.277 -36.535 1.00 30.19 221 ARG A N 1
ATOM 1784 C CA . ARG A 1 221 ? 3.632 25.669 -35.124 1.00 30.19 221 ARG A CA 1
ATOM 1785 C C . ARG A 1 221 ? 5.018 25.267 -34.623 1.00 30.19 221 ARG A C 1
ATOM 1787 O O . ARG A 1 221 ? 5.242 24.139 -34.203 1.00 30.19 221 ARG A O 1
ATOM 1794 N N . LYS A 1 222 ? 5.945 26.225 -34.680 1.00 32.88 222 LYS A N 1
ATOM 1795 C CA . LYS A 1 222 ? 7.114 26.275 -33.797 1.00 32.88 222 LYS A CA 1
ATOM 1796 C C . LYS A 1 222 ? 6.600 26.413 -32.359 1.00 32.88 222 LYS A C 1
ATOM 1798 O O . LYS A 1 222 ? 5.952 27.407 -32.045 1.00 32.88 222 LYS A O 1
ATOM 1803 N N . LEU A 1 223 ? 6.878 25.431 -31.507 1.00 33.97 223 LEU A N 1
ATOM 1804 C CA . LEU A 1 223 ? 6.799 25.575 -30.052 1.00 33.97 223 LEU A CA 1
ATOM 1805 C C . LEU A 1 223 ? 8.075 26.290 -29.575 1.00 33.97 223 LEU A C 1
ATOM 1807 O O . LEU A 1 223 ? 9.164 25.782 -29.848 1.00 33.97 223 LEU A O 1
ATOM 1811 N N . PRO A 1 224 ? 7.993 27.441 -28.885 1.00 33.97 224 PRO A N 1
ATOM 1812 C CA . PRO A 1 224 ? 9.140 28.027 -28.213 1.00 33.97 224 PRO A CA 1
ATOM 1813 C C . PRO A 1 224 ? 9.248 27.522 -26.770 1.00 33.97 224 PRO A C 1
ATOM 1815 O O . PRO A 1 224 ? 8.332 27.672 -25.964 1.00 33.97 224 PRO A O 1
ATOM 1818 N N . LEU A 1 225 ? 10.423 26.982 -26.448 1.00 31.83 225 LEU A N 1
ATOM 1819 C CA . LEU A 1 225 ? 10.991 26.970 -25.103 1.00 31.83 225 LEU A CA 1
ATOM 1820 C C . LEU A 1 225 ? 11.259 28.416 -24.661 1.00 31.83 225 LEU A C 1
ATOM 1822 O O . LEU A 1 225 ? 11.998 29.125 -25.341 1.00 31.83 225 LEU A O 1
ATOM 1826 N N . ALA A 1 226 ? 10.727 28.827 -23.509 1.00 30.78 226 ALA A N 1
ATOM 1827 C CA . ALA A 1 226 ? 11.320 29.889 -22.697 1.00 30.78 226 ALA A CA 1
ATOM 1828 C C . ALA A 1 226 ? 10.832 29.806 -21.243 1.00 30.78 226 ALA A C 1
ATOM 1830 O O . ALA A 1 226 ? 9.703 30.151 -20.903 1.00 30.78 226 ALA A O 1
ATOM 1831 N N . SER A 1 227 ? 11.753 29.369 -20.394 1.00 31.22 227 SER A N 1
ATOM 1832 C CA . SER A 1 227 ? 11.806 29.546 -18.948 1.00 31.22 227 SER A CA 1
ATOM 1833 C C . SER A 1 227 ? 11.698 31.017 -18.530 1.00 31.22 227 SER A C 1
ATOM 1835 O O . SER A 1 227 ? 12.428 31.855 -19.064 1.00 31.22 227 SER A O 1
ATOM 1837 N N . LYS A 1 228 ? 10.906 31.317 -17.493 1.00 32.19 228 LYS A N 1
ATOM 1838 C CA . LYS A 1 228 ? 11.128 32.485 -16.623 1.00 32.19 228 LYS A CA 1
ATOM 1839 C C . LYS A 1 228 ? 10.940 32.106 -15.157 1.00 32.19 228 LYS A C 1
ATOM 1841 O O . LYS A 1 228 ? 9.830 32.023 -14.644 1.00 32.19 228 LYS A O 1
ATOM 1846 N N . SER A 1 229 ? 12.082 31.894 -14.517 1.00 30.28 229 SER A N 1
ATOM 1847 C CA . SER A 1 229 ? 12.335 32.068 -13.092 1.00 30.28 229 SER A CA 1
ATOM 1848 C C . SER A 1 229 ? 11.914 33.467 -12.629 1.00 30.28 229 SER A C 1
ATOM 1850 O O . SER A 1 229 ? 12.226 34.451 -13.301 1.00 30.28 229 SER A O 1
ATOM 1852 N N . ARG A 1 230 ? 11.259 33.562 -11.468 1.00 33.12 230 ARG A N 1
ATOM 1853 C CA . ARG A 1 230 ? 11.146 34.803 -10.695 1.00 33.12 230 ARG A CA 1
ATOM 1854 C C . ARG A 1 230 ? 11.791 34.615 -9.327 1.00 33.12 230 ARG A C 1
ATOM 1856 O O . ARG A 1 230 ? 11.312 33.859 -8.492 1.00 33.12 230 ARG A O 1
ATOM 1863 N N . ASP A 1 231 ? 12.920 35.294 -9.207 1.00 30.70 231 ASP A N 1
ATOM 1864 C CA . ASP A 1 231 ? 13.507 35.977 -8.058 1.00 30.70 231 ASP A CA 1
ATOM 1865 C C . ASP A 1 231 ? 12.784 35.866 -6.703 1.00 30.70 231 ASP A C 1
ATOM 1867 O O . ASP A 1 231 ? 11.765 36.518 -6.472 1.00 30.70 231 ASP A O 1
ATOM 1871 N N . LEU A 1 232 ? 13.423 35.178 -5.748 1.00 33.16 232 LEU A N 1
ATOM 1872 C CA . LEU A 1 232 ? 13.336 35.543 -4.334 1.00 33.16 232 LEU A CA 1
ATOM 1873 C C . LEU A 1 232 ? 14.693 36.076 -3.861 1.00 33.16 232 LEU A C 1
ATOM 1875 O O . LEU A 1 232 ? 15.743 35.455 -4.028 1.00 33.16 232 LEU A O 1
ATOM 1879 N N . LYS A 1 233 ? 14.632 37.284 -3.303 1.00 32.62 233 LYS A N 1
ATOM 1880 C CA . LYS A 1 233 ? 15.741 38.133 -2.876 1.00 32.62 233 LYS A CA 1
ATOM 1881 C C . LYS A 1 233 ? 16.624 37.476 -1.813 1.00 32.62 233 LYS A C 1
ATOM 1883 O O . LYS A 1 233 ? 16.161 37.030 -0.771 1.00 32.62 233 LYS A O 1
ATOM 1888 N N . ARG A 1 234 ? 17.931 37.577 -2.060 1.00 29.94 234 ARG A N 1
ATOM 1889 C CA . ARG A 1 234 ? 19.018 37.537 -1.076 1.00 29.94 234 ARG A CA 1
ATOM 1890 C C . ARG A 1 234 ? 18.818 38.609 0.003 1.00 29.94 234 ARG A C 1
ATOM 1892 O O . ARG A 1 234 ? 18.773 39.792 -0.324 1.00 29.94 234 ARG A O 1
ATOM 1899 N N . GLN A 1 235 ? 18.872 38.209 1.269 1.00 30.14 235 GLN A N 1
ATOM 1900 C CA . GLN A 1 235 ? 19.413 39.040 2.347 1.00 30.14 235 GLN A CA 1
ATOM 1901 C C . GLN A 1 235 ? 20.700 38.381 2.863 1.00 30.14 235 GLN A C 1
ATOM 1903 O O . GLN A 1 235 ? 20.726 37.195 3.179 1.00 30.14 235 GLN A O 1
ATOM 1908 N N . LYS A 1 236 ? 21.791 39.154 2.857 1.00 31.52 236 LYS A N 1
ATOM 1909 C CA . LYS A 1 236 ? 23.083 38.831 3.482 1.00 31.52 236 LYS A CA 1
ATOM 1910 C C . LYS A 1 236 ? 23.012 39.158 4.977 1.00 31.52 236 LYS A C 1
ATOM 1912 O O . LYS A 1 236 ? 22.417 40.179 5.313 1.00 31.52 236 LYS A O 1
ATOM 1917 N N . PRO A 1 237 ? 23.781 38.443 5.809 1.00 30.33 237 PRO A N 1
ATOM 1918 C CA . PRO A 1 237 ? 24.482 39.097 6.907 1.00 30.33 237 PRO A CA 1
ATOM 1919 C C . PRO A 1 237 ? 25.995 39.156 6.678 1.00 30.33 237 PRO A C 1
ATOM 1921 O O . PRO A 1 237 ? 26.604 38.334 5.995 1.00 30.33 237 PRO A O 1
ATOM 1924 N N . SER A 1 238 ? 26.545 40.214 7.250 1.00 29.33 238 SER A N 1
ATOM 1925 C CA . SER A 1 238 ? 27.918 40.698 7.311 1.00 29.33 238 SER A CA 1
ATOM 1926 C C . SER A 1 238 ? 28.933 39.722 7.914 1.00 29.33 238 SER A C 1
ATOM 1928 O O . SER A 1 238 ? 28.647 39.023 8.880 1.00 29.33 238 SER A O 1
ATOM 1930 N N . ALA A 1 239 ? 30.158 39.775 7.390 1.00 32.12 239 ALA A N 1
ATOM 1931 C CA . ALA A 1 239 ? 31.367 39.298 8.060 1.00 32.12 239 ALA A CA 1
ATOM 1932 C C . ALA A 1 239 ? 31.915 40.366 9.025 1.00 32.12 239 ALA A C 1
ATOM 1934 O O . ALA A 1 239 ? 31.616 41.551 8.847 1.00 32.12 239 ALA A O 1
ATOM 1935 N N . PRO A 1 240 ? 32.843 39.980 9.915 1.00 35.34 240 PRO A N 1
ATOM 1936 C CA . PRO A 1 240 ? 34.010 40.814 10.161 1.00 35.34 240 PRO A CA 1
ATOM 1937 C C . PRO A 1 240 ? 35.342 40.097 9.869 1.00 35.34 240 PRO A C 1
ATOM 1939 O O . PRO A 1 240 ? 35.469 38.879 9.967 1.00 35.34 240 PRO A O 1
ATOM 1942 N N . HIS A 1 241 ? 36.297 40.940 9.459 1.00 30.69 241 HIS A N 1
ATOM 1943 C CA . HIS A 1 241 ? 37.770 40.890 9.511 1.00 30.69 241 HIS A CA 1
ATOM 1944 C C . HIS A 1 241 ? 38.418 39.920 10.524 1.00 30.69 241 HIS A C 1
ATOM 1946 O O . HIS A 1 241 ? 37.811 39.600 11.531 1.00 30.69 241 HIS A O 1
ATOM 1952 N N . GLN A 1 242 ? 39.683 39.487 10.446 1.00 31.11 242 GLN A N 1
ATOM 1953 C CA . GLN A 1 242 ? 40.882 39.679 9.608 1.00 31.11 242 GLN A CA 1
ATOM 1954 C C . GLN A 1 242 ? 41.859 38.554 10.038 1.00 31.11 242 GLN A C 1
ATOM 1956 O O . GLN A 1 242 ? 41.779 38.094 11.174 1.00 31.11 242 GLN A O 1
ATOM 1961 N N . GLY A 1 243 ? 42.826 38.155 9.202 1.00 26.95 243 GLY A N 1
ATOM 1962 C CA . GLY A 1 243 ? 43.945 37.323 9.676 1.00 26.95 243 GLY A CA 1
ATOM 1963 C C . GLY A 1 243 ? 44.741 36.628 8.575 1.00 26.95 243 GLY A C 1
ATOM 1964 O O . GLY A 1 243 ? 44.372 35.564 8.096 1.00 26.95 243 GLY A O 1
ATOM 1965 N N . ARG A 1 244 ? 45.844 37.255 8.175 1.00 29.81 244 ARG A N 1
ATOM 1966 C CA . ARG A 1 244 ? 46.815 36.840 7.154 1.00 29.81 244 ARG A CA 1
ATOM 1967 C C . ARG A 1 244 ? 47.857 35.890 7.762 1.00 29.81 244 ARG A C 1
ATOM 1969 O O . ARG A 1 244 ? 48.451 36.265 8.763 1.00 29.81 244 ARG A O 1
ATOM 1976 N N . ALA A 1 245 ? 48.168 34.761 7.120 1.00 29.45 245 ALA A N 1
ATOM 1977 C CA . ALA A 1 245 ? 49.499 34.132 7.171 1.00 29.45 245 ALA A CA 1
ATOM 1978 C C . ALA A 1 245 ? 49.677 33.080 6.060 1.00 29.45 245 ALA A C 1
ATOM 1980 O O . ALA A 1 245 ? 48.769 32.321 5.736 1.00 29.45 245 ALA A O 1
ATOM 1981 N N . GLN A 1 246 ? 50.869 33.093 5.469 1.00 33.28 246 GLN A N 1
ATOM 1982 C CA . GLN A 1 246 ? 51.362 32.244 4.386 1.00 33.28 246 GLN A CA 1
ATOM 1983 C C . GLN A 1 246 ? 51.692 30.821 4.867 1.00 33.28 246 GLN A C 1
ATOM 1985 O O . GLN A 1 246 ? 52.021 30.619 6.032 1.00 33.28 246 GLN A O 1
ATOM 1990 N N . GLY A 1 247 ? 51.727 29.858 3.940 1.00 28.11 247 GLY A N 1
ATOM 1991 C CA . GLY A 1 247 ? 52.425 28.586 4.152 1.00 28.11 247 GLY A CA 1
ATOM 1992 C C . GLY A 1 247 ? 51.876 27.445 3.303 1.00 28.11 247 GLY A C 1
ATOM 1993 O O . GLY A 1 247 ? 50.841 26.869 3.620 1.00 28.11 247 GLY A O 1
ATOM 1994 N N . GLY A 1 248 ? 52.578 27.104 2.221 1.00 38.12 248 GLY A N 1
ATOM 1995 C CA . GLY A 1 248 ? 52.247 25.956 1.383 1.00 38.12 248 GLY A CA 1
ATOM 1996 C C . GLY A 1 248 ? 52.347 24.632 2.143 1.00 38.12 248 GLY A C 1
ATOM 1997 O O . GLY A 1 248 ? 53.303 24.403 2.880 1.00 38.12 248 GLY A O 1
ATOM 1998 N N . ARG A 1 249 ? 51.387 23.729 1.918 1.00 30.98 249 ARG A N 1
ATOM 1999 C CA . ARG A 1 249 ? 51.519 22.300 2.228 1.00 30.98 249 ARG A CA 1
ATOM 2000 C C . ARG A 1 249 ? 50.638 21.457 1.306 1.00 30.98 249 ARG A C 1
ATOM 2002 O O . ARG A 1 249 ? 49.561 21.860 0.885 1.00 30.98 249 ARG A O 1
ATOM 2009 N N . LYS A 1 250 ? 51.199 20.298 0.968 1.00 34.31 250 LYS A N 1
ATOM 2010 C CA . LYS A 1 250 ? 50.772 19.312 -0.025 1.00 34.31 250 LYS A CA 1
ATOM 2011 C C . LYS A 1 250 ? 49.325 18.843 0.178 1.00 34.31 250 LYS A C 1
ATOM 2013 O O . LYS A 1 250 ? 48.883 18.636 1.304 1.00 34.31 250 LYS A O 1
ATOM 2018 N N . VAL A 1 251 ? 48.641 18.615 -0.942 1.00 35.38 251 VAL A N 1
ATOM 2019 C CA . VAL A 1 251 ? 47.305 18.015 -1.040 1.00 35.38 251 VAL A CA 1
ATOM 2020 C C . VAL A 1 251 ? 47.329 16.613 -0.424 1.00 35.38 251 VAL A C 1
ATOM 2022 O O . VAL A 1 251 ? 47.901 15.687 -0.995 1.00 35.38 251 VAL A O 1
ATOM 2025 N N . ALA A 1 252 ? 46.711 16.459 0.746 1.00 31.19 252 ALA A N 1
ATOM 2026 C CA . ALA A 1 252 ? 46.370 15.163 1.311 1.00 31.19 252 ALA A CA 1
ATOM 2027 C C . ALA A 1 252 ? 44.970 14.774 0.822 1.00 31.19 252 ALA A C 1
ATOM 2029 O O . ALA A 1 252 ? 43.998 15.499 1.027 1.00 31.19 252 ALA A O 1
ATOM 2030 N N . THR A 1 253 ? 44.868 13.622 0.165 1.00 40.22 253 THR A N 1
ATOM 2031 C CA . THR A 1 253 ? 43.602 12.958 -0.161 1.00 40.22 253 THR A CA 1
ATOM 2032 C C . THR A 1 253 ? 42.772 12.775 1.109 1.00 40.22 253 THR A C 1
ATOM 2034 O O . THR A 1 253 ? 43.134 11.976 1.977 1.00 40.22 253 THR A O 1
ATOM 2037 N N . ALA A 1 254 ? 41.665 13.509 1.221 1.00 35.31 254 ALA A N 1
ATOM 2038 C CA . ALA A 1 254 ? 40.716 13.366 2.315 1.00 35.31 254 ALA A CA 1
ATOM 2039 C C . ALA A 1 254 ? 40.076 11.969 2.260 1.00 35.31 254 ALA A C 1
ATOM 2041 O O . ALA A 1 254 ? 39.252 11.670 1.395 1.00 35.31 254 ALA A O 1
ATOM 2042 N N . ARG A 1 255 ? 40.481 11.088 3.181 1.00 42.78 255 ARG A N 1
ATOM 2043 C CA . ARG A 1 255 ? 39.735 9.864 3.486 1.00 42.78 255 ARG A CA 1
ATOM 2044 C C . ARG A 1 255 ? 38.378 10.273 4.058 1.00 42.78 255 ARG A C 1
ATOM 2046 O O . ARG A 1 255 ? 38.314 11.130 4.935 1.00 42.78 255 ARG A O 1
ATOM 2053 N N . MET A 1 256 ? 37.304 9.661 3.558 1.00 39.09 256 MET A N 1
ATOM 2054 C CA . MET A 1 256 ? 35.966 9.858 4.116 1.00 39.09 256 MET A CA 1
ATOM 2055 C C . MET A 1 256 ? 35.946 9.494 5.609 1.00 39.09 256 MET A C 1
ATOM 2057 O O . MET A 1 256 ? 36.623 8.537 5.997 1.00 39.09 256 MET A O 1
ATOM 2061 N N . PRO A 1 257 ? 35.178 10.218 6.444 1.00 40.88 257 PRO A N 1
ATOM 2062 C CA . PRO A 1 257 ? 35.082 9.923 7.867 1.00 40.88 257 PRO A CA 1
ATOM 2063 C C . PRO A 1 257 ? 34.566 8.495 8.085 1.00 40.88 257 PRO A C 1
ATOM 2065 O O . PRO A 1 257 ? 33.589 8.061 7.468 1.00 40.88 257 PRO A O 1
ATOM 2068 N N . CYS A 1 258 ? 35.253 7.767 8.970 1.00 42.91 258 CYS A N 1
ATOM 2069 C CA . CYS A 1 258 ? 35.043 6.349 9.285 1.00 42.91 258 CYS A CA 1
ATOM 2070 C C . CYS A 1 258 ? 33.565 6.006 9.580 1.00 42.91 258 CYS A C 1
ATOM 2072 O O . CYS A 1 258 ? 33.075 4.944 9.197 1.00 42.91 258 CYS A O 1
ATOM 2074 N N . SER A 1 259 ? 32.818 6.959 10.147 1.00 49.50 259 SER A N 1
ATOM 2075 C CA . SER A 1 259 ? 31.420 6.805 10.561 1.00 49.50 259 SER A CA 1
ATOM 2076 C C . SER A 1 259 ? 30.426 6.604 9.408 1.00 49.50 259 SER A C 1
ATOM 2078 O O . SER A 1 259 ? 29.448 5.872 9.565 1.00 49.50 259 SER A O 1
ATOM 2080 N N . THR A 1 260 ? 30.652 7.192 8.229 1.00 47.66 260 THR A N 1
ATOM 2081 C CA . THR A 1 260 ? 29.738 7.039 7.078 1.00 47.66 260 THR A CA 1
ATOM 2082 C C . THR A 1 260 ? 29.952 5.700 6.370 1.00 47.66 260 THR A C 1
ATOM 2084 O O . THR A 1 260 ? 28.996 5.060 5.931 1.00 47.66 260 THR A O 1
ATOM 2087 N N . GLN A 1 261 ? 31.200 5.221 6.320 1.00 46.34 261 GLN A N 1
ATOM 2088 C CA . GLN A 1 261 ? 31.514 3.893 5.789 1.00 46.34 261 GLN A CA 1
ATOM 2089 C C . GLN A 1 261 ? 31.000 2.778 6.701 1.00 46.34 261 GLN A C 1
ATOM 2091 O O . GLN A 1 261 ? 30.540 1.753 6.202 1.00 46.34 261 GLN A O 1
ATOM 2096 N N . GLU A 1 262 ? 31.042 2.966 8.019 1.00 49.34 262 GLU A N 1
ATOM 2097 C CA . GLU A 1 262 ? 30.454 2.020 8.969 1.00 49.34 262 GLU A CA 1
ATOM 2098 C C . GLU A 1 262 ? 28.931 1.953 8.862 1.00 49.34 262 GLU A C 1
ATOM 2100 O O . GLU A 1 262 ? 28.385 0.850 8.863 1.00 49.34 262 GLU A O 1
ATOM 2105 N N . LYS A 1 263 ? 28.242 3.088 8.672 1.00 50.22 263 LYS A N 1
ATOM 2106 C CA . LYS A 1 263 ? 26.787 3.108 8.432 1.00 50.22 263 LYS A CA 1
ATOM 2107 C C . LYS A 1 263 ? 26.406 2.344 7.162 1.00 50.22 263 LYS A C 1
ATOM 2109 O O . LYS A 1 263 ? 25.579 1.437 7.232 1.00 50.22 263 LYS A O 1
ATOM 2114 N N . ALA A 1 264 ? 27.079 2.610 6.041 1.00 49.47 264 ALA A N 1
ATOM 2115 C CA . ALA A 1 264 ? 26.839 1.898 4.783 1.00 49.47 264 ALA A CA 1
ATOM 2116 C C . ALA A 1 264 ? 27.176 0.395 4.876 1.00 49.47 264 ALA A C 1
ATOM 2118 O O . ALA A 1 264 ? 26.456 -0.450 4.343 1.00 49.47 264 ALA A O 1
ATOM 2119 N N . LYS A 1 265 ? 28.250 0.028 5.593 1.00 56.56 265 LYS A N 1
ATOM 2120 C CA . LYS A 1 265 ? 28.592 -1.379 5.865 1.00 56.56 265 LYS A CA 1
ATOM 2121 C C . LYS A 1 265 ? 27.541 -2.057 6.749 1.00 56.56 265 LYS A C 1
ATOM 2123 O O . LYS A 1 265 ? 27.217 -3.217 6.503 1.00 56.56 265 LYS A O 1
ATOM 2128 N N . ARG A 1 266 ? 26.995 -1.353 7.745 1.00 60.16 266 ARG A N 1
ATOM 2129 C CA . ARG A 1 266 ? 25.951 -1.860 8.648 1.00 60.16 266 ARG A CA 1
ATOM 2130 C C . ARG A 1 266 ? 24.631 -2.080 7.913 1.00 60.16 266 ARG A C 1
ATOM 2132 O O . ARG A 1 266 ? 24.023 -3.127 8.094 1.00 60.16 266 ARG A O 1
ATOM 2139 N N . GLU A 1 267 ? 24.223 -1.161 7.043 1.00 57.53 267 GLU A N 1
ATOM 2140 C CA . GLU A 1 267 ? 23.035 -1.338 6.194 1.00 57.53 267 GLU A CA 1
ATOM 2141 C C . GLU A 1 267 ? 23.200 -2.475 5.187 1.00 57.53 267 GLU A C 1
ATOM 2143 O O . GLU A 1 267 ? 22.304 -3.304 5.037 1.00 57.53 267 GLU A O 1
ATOM 2148 N N . LYS A 1 268 ? 24.374 -2.587 4.556 1.00 58.91 268 LYS A N 1
ATOM 2149 C CA . LYS A 1 268 ? 24.664 -3.690 3.635 1.00 58.91 268 LYS A CA 1
ATOM 2150 C C . LYS A 1 268 ? 24.624 -5.053 4.334 1.00 58.91 268 LYS A C 1
ATOM 2152 O O . LYS A 1 268 ? 24.097 -6.001 3.759 1.00 58.91 268 LYS A O 1
ATOM 2157 N N . ARG A 1 269 ? 25.129 -5.150 5.571 1.00 65.31 269 ARG A N 1
ATOM 2158 C CA . ARG A 1 269 ? 25.032 -6.367 6.399 1.00 65.31 269 ARG A CA 1
ATOM 2159 C C . ARG A 1 269 ? 23.582 -6.694 6.753 1.00 65.31 269 ARG A C 1
ATOM 2161 O O . ARG A 1 269 ? 23.167 -7.822 6.527 1.00 65.31 269 ARG A O 1
ATOM 2168 N N . LYS A 1 270 ? 22.794 -5.700 7.184 1.00 67.06 270 LYS A N 1
ATOM 2169 C CA . LYS A 1 270 ? 21.353 -5.871 7.452 1.00 67.06 270 LYS A CA 1
ATOM 2170 C C . LYS A 1 270 ? 20.596 -6.400 6.229 1.00 67.06 270 LYS A C 1
ATOM 2172 O O . LYS A 1 270 ? 19.759 -7.281 6.372 1.00 67.06 270 LYS A O 1
ATOM 2177 N N . TYR A 1 271 ? 20.908 -5.896 5.034 1.00 58.97 271 TYR A N 1
ATOM 2178 C CA . TYR A 1 271 ? 20.305 -6.369 3.785 1.00 58.97 271 TYR A CA 1
ATOM 2179 C C . TYR A 1 271 ? 20.702 -7.815 3.451 1.00 58.97 271 TYR A C 1
ATOM 2181 O O . TYR A 1 271 ? 19.843 -8.626 3.124 1.00 58.97 271 TYR A O 1
ATOM 2189 N N . GLN A 1 272 ? 21.991 -8.154 3.563 1.00 63.47 272 GLN A N 1
ATOM 2190 C CA . GLN A 1 272 ? 22.496 -9.503 3.272 1.00 63.47 272 GLN A CA 1
ATOM 2191 C C . GLN A 1 272 ? 21.946 -10.559 4.236 1.00 63.47 272 GLN A C 1
ATOM 2193 O O . GLN A 1 272 ? 21.616 -11.665 3.818 1.00 63.47 272 GLN A O 1
ATOM 2198 N N . GLU A 1 273 ? 21.828 -10.215 5.514 1.00 70.12 273 GLU A N 1
ATOM 2199 C CA . GLU A 1 273 ? 21.301 -11.107 6.546 1.00 70.12 273 GLU A CA 1
ATOM 2200 C C . GLU A 1 273 ? 19.794 -11.333 6.377 1.00 70.12 273 GLU A C 1
ATOM 2202 O O . GLU A 1 273 ? 19.315 -12.456 6.510 1.00 70.12 273 GLU A O 1
ATOM 2207 N N . ARG A 1 274 ? 19.059 -10.299 5.952 1.00 61.72 274 ARG A N 1
ATOM 2208 C CA . ARG A 1 274 ? 17.623 -10.386 5.660 1.00 61.72 274 ARG A CA 1
ATOM 2209 C C . ARG A 1 274 ? 17.327 -11.157 4.366 1.00 61.72 274 ARG A C 1
ATOM 2211 O O . ARG A 1 274 ? 16.401 -11.959 4.339 1.00 61.72 274 ARG A O 1
ATOM 2218 N N . ASP A 1 275 ? 18.138 -10.987 3.319 1.00 58.31 275 ASP A N 1
ATOM 2219 C CA . ASP A 1 275 ? 18.052 -11.786 2.081 1.00 58.31 275 ASP A CA 1
ATOM 2220 C C . ASP A 1 275 ? 18.353 -13.274 2.342 1.00 58.31 275 ASP A C 1
ATOM 2222 O O . ASP A 1 275 ? 17.710 -14.158 1.776 1.00 58.31 275 ASP A O 1
ATOM 2226 N N . LYS A 1 276 ? 19.288 -13.562 3.257 1.00 70.38 276 LYS A N 1
ATOM 2227 C CA . LYS A 1 276 ? 19.577 -14.925 3.718 1.00 70.38 276 LYS A CA 1
ATOM 2228 C C . LYS A 1 276 ? 18.382 -15.539 4.461 1.00 70.38 276 LYS A C 1
ATOM 2230 O O . LYS A 1 276 ? 17.974 -16.641 4.111 1.00 70.38 276 LYS A O 1
ATOM 2235 N N . GLN A 1 277 ? 17.768 -14.802 5.389 1.00 69.56 277 GLN A N 1
ATOM 2236 C CA . GLN A 1 277 ? 16.569 -15.251 6.113 1.00 69.56 277 GLN A CA 1
ATOM 2237 C C . GLN A 1 277 ? 15.375 -15.509 5.177 1.00 69.56 277 GLN A C 1
ATOM 2239 O O . GLN A 1 277 ? 14.651 -16.486 5.351 1.00 69.56 277 GLN A O 1
ATOM 2244 N N . LEU A 1 278 ? 15.188 -14.685 4.138 1.00 56.44 278 LEU A N 1
ATOM 2245 C CA . LEU A 1 278 ? 14.128 -14.882 3.139 1.00 56.44 278 LEU A CA 1
ATOM 2246 C C . LEU A 1 278 ? 14.349 -16.139 2.281 1.00 56.44 278 LEU A C 1
ATOM 2248 O O . LEU A 1 278 ? 13.393 -16.861 1.994 1.00 56.44 278 LEU A O 1
ATOM 2252 N N . LYS A 1 279 ? 15.604 -16.429 1.915 1.00 61.97 279 LYS A N 1
ATOM 2253 C CA . LYS A 1 279 ? 15.982 -17.645 1.175 1.00 61.97 279 LYS A CA 1
ATOM 2254 C C . LYS A 1 279 ? 15.824 -18.914 2.013 1.00 61.97 279 LYS A C 1
ATOM 2256 O O . LYS A 1 279 ? 15.358 -19.921 1.488 1.00 61.97 279 LYS A O 1
ATOM 2261 N N . GLU A 1 280 ? 16.177 -18.862 3.296 1.00 68.81 280 GLU A N 1
ATOM 2262 C CA . GLU A 1 280 ? 16.014 -19.976 4.243 1.00 68.81 280 GLU A CA 1
ATOM 2263 C C . GLU A 1 280 ? 14.534 -20.252 4.563 1.00 68.81 280 GLU A C 1
ATOM 2265 O O . GLU A 1 280 ? 14.149 -21.404 4.732 1.00 68.81 280 GLU A O 1
ATOM 2270 N N . ALA A 1 281 ? 13.674 -19.229 4.525 1.00 59.59 281 ALA A N 1
ATOM 2271 C CA . ALA A 1 281 ? 12.223 -19.357 4.689 1.00 59.59 281 ALA A CA 1
ATOM 2272 C C . ALA A 1 281 ? 11.480 -19.924 3.453 1.00 59.59 281 ALA A C 1
ATOM 2274 O O . ALA A 1 281 ? 10.256 -19.820 3.370 1.00 59.59 281 ALA A O 1
ATOM 2275 N N . GLY A 1 282 ? 12.188 -20.470 2.455 1.00 41.66 282 GLY A N 1
ATOM 2276 C CA . GLY A 1 282 ? 11.587 -21.048 1.243 1.00 41.66 282 GLY A CA 1
ATOM 2277 C C . GLY A 1 282 ? 10.908 -20.032 0.311 1.00 41.66 282 GLY A C 1
ATOM 2278 O O . GLY A 1 282 ? 10.320 -20.414 -0.701 1.00 41.66 282 GLY A O 1
ATOM 2279 N N . LYS A 1 283 ? 11.007 -18.728 0.602 1.00 47.34 283 LYS A N 1
ATOM 2280 C CA . LYS A 1 283 ? 10.526 -17.645 -0.260 1.00 47.34 283 LYS A CA 1
ATOM 2281 C C . LYS A 1 283 ? 11.648 -17.272 -1.222 1.00 47.34 283 LYS A C 1
ATOM 2283 O O . LYS A 1 283 ? 12.452 -16.380 -0.967 1.00 47.34 283 LYS A O 1
ATOM 2288 N N . GLY A 1 284 ? 11.733 -17.997 -2.334 1.00 36.12 284 GLY A N 1
ATOM 2289 C CA . GLY A 1 284 ? 12.696 -17.716 -3.395 1.00 36.12 284 GLY A CA 1
ATOM 2290 C C . GLY A 1 284 ? 12.515 -16.309 -3.974 1.00 36.12 284 GLY A C 1
ATOM 2291 O O . GLY A 1 284 ? 11.721 -16.111 -4.888 1.00 36.12 284 GLY A O 1
ATOM 2292 N N . CYS A 1 285 ? 13.289 -15.340 -3.482 1.00 36.34 285 CYS A N 1
ATOM 2293 C CA . CYS A 1 285 ? 13.552 -14.085 -4.179 1.00 36.34 285 CYS A CA 1
ATOM 2294 C C . CYS A 1 285 ? 14.337 -14.402 -5.459 1.00 36.34 285 CYS A C 1
ATOM 2296 O O . CYS A 1 285 ? 15.558 -14.575 -5.441 1.00 36.34 285 CYS A O 1
ATOM 2298 N N . THR A 1 286 ? 13.642 -14.503 -6.591 1.00 36.50 286 THR A N 1
ATOM 2299 C CA . THR A 1 286 ? 14.296 -14.473 -7.902 1.00 36.50 286 THR A CA 1
ATOM 2300 C C . THR A 1 286 ? 14.860 -13.073 -8.153 1.00 36.50 286 THR A C 1
ATOM 2302 O O . THR A 1 286 ? 14.144 -12.095 -7.923 1.00 36.50 286 THR A O 1
ATOM 2305 N N . PRO A 1 287 ? 16.103 -12.936 -8.647 1.00 34.69 287 PRO A N 1
ATOM 2306 C CA . PRO A 1 287 ? 16.679 -11.636 -8.950 1.00 34.69 287 PRO A CA 1
ATOM 2307 C C . PRO A 1 287 ? 15.813 -10.829 -9.919 1.00 34.69 287 PRO A C 1
ATOM 2309 O O . PRO A 1 287 ? 15.275 -11.348 -10.897 1.00 34.69 287 PRO A O 1
ATOM 2312 N N . LEU A 1 288 ? 15.745 -9.531 -9.633 1.00 38.12 288 LEU A N 1
ATOM 2313 C CA . LEU A 1 288 ? 15.285 -8.450 -10.496 1.00 38.12 288 LEU A CA 1
ATOM 2314 C C . LEU A 1 288 ? 15.628 -8.734 -11.977 1.00 38.12 288 LEU A C 1
ATOM 2316 O O . LEU A 1 288 ? 16.771 -9.071 -12.274 1.00 38.12 288 LEU A O 1
ATOM 2320 N N . TYR A 1 289 ? 14.661 -8.516 -12.877 1.00 38.16 289 TYR A N 1
ATOM 2321 C CA . TYR A 1 289 ? 14.687 -8.708 -14.345 1.00 38.16 289 TYR A CA 1
ATOM 2322 C C . TYR A 1 289 ? 14.094 -10.016 -14.882 1.00 38.16 289 TYR A C 1
ATOM 2324 O O . TYR A 1 289 ? 14.784 -10.803 -15.513 1.00 38.16 289 TYR A O 1
ATOM 2332 N N . ASP A 1 290 ? 12.768 -10.117 -14.784 1.00 30.12 290 ASP A N 1
ATOM 2333 C CA . ASP A 1 290 ? 11.942 -10.735 -15.828 1.00 30.12 290 ASP A CA 1
ATOM 2334 C C . ASP A 1 290 ? 10.754 -9.800 -16.092 1.00 30.12 290 ASP A C 1
ATOM 2336 O O . ASP A 1 290 ? 9.736 -9.845 -15.400 1.00 30.12 290 ASP A O 1
ATOM 2340 N N . TYR A 1 291 ? 10.954 -8.876 -17.032 1.00 33.44 291 TYR A N 1
ATOM 2341 C CA . TYR A 1 291 ? 9.939 -8.010 -17.641 1.00 33.44 291 TYR A CA 1
ATOM 2342 C C . TYR A 1 291 ? 9.868 -8.373 -19.131 1.00 33.44 291 TYR A C 1
ATOM 2344 O O . TYR A 1 291 ? 10.236 -7.578 -19.983 1.00 33.44 291 TYR A O 1
ATOM 2352 N N . PHE A 1 292 ? 9.467 -9.605 -19.455 1.00 30.62 292 PHE A N 1
ATOM 2353 C CA . PHE A 1 292 ? 9.014 -9.966 -20.801 1.00 30.62 292 PHE A CA 1
ATOM 2354 C C . PHE A 1 292 ? 7.948 -11.068 -20.710 1.00 30.62 292 PHE A C 1
ATOM 2356 O O . PHE A 1 292 ? 8.157 -12.052 -19.996 1.00 30.62 292 PHE A O 1
ATOM 2363 N N . PRO A 1 293 ? 6.812 -10.942 -21.420 1.00 31.31 293 PRO A N 1
ATOM 2364 C CA . PRO A 1 293 ? 5.841 -12.022 -21.517 1.00 31.31 293 PRO A CA 1
ATOM 2365 C C . PRO A 1 293 ? 6.483 -13.224 -22.222 1.00 31.31 293 PRO A C 1
ATOM 2367 O O . PRO A 1 293 ? 7.052 -13.097 -23.309 1.00 31.31 293 PRO A O 1
ATOM 2370 N N . LYS A 1 294 ? 6.389 -14.407 -21.605 1.00 31.20 294 LYS A N 1
ATOM 2371 C CA . LYS A 1 294 ? 6.766 -15.673 -22.244 1.00 31.20 294 LYS A CA 1
ATOM 2372 C C . LYS A 1 294 ? 5.917 -15.825 -23.511 1.00 31.20 294 LYS A C 1
ATOM 2374 O O . LYS A 1 294 ? 4.692 -15.890 -23.421 1.00 31.20 294 LYS A O 1
ATOM 2379 N N . LYS A 1 295 ? 6.554 -15.851 -24.690 1.00 32.94 295 LYS A N 1
ATOM 2380 C CA . LYS A 1 295 ? 5.876 -16.120 -25.968 1.00 32.94 295 LYS A CA 1
ATOM 2381 C C . LYS A 1 295 ? 5.087 -17.430 -25.832 1.00 32.94 295 LYS A C 1
ATOM 2383 O O . LYS A 1 295 ? 5.677 -18.478 -25.567 1.00 32.94 295 LYS A O 1
ATOM 2388 N N . LYS A 1 296 ? 3.761 -17.369 -26.009 1.00 35.44 296 LYS A N 1
ATOM 2389 C CA . LYS A 1 296 ? 2.931 -18.558 -26.244 1.00 35.44 296 LYS A CA 1
ATOM 2390 C C . LYS A 1 296 ? 3.512 -19.282 -27.460 1.00 35.44 296 LYS A C 1
ATOM 2392 O O . LYS A 1 296 ? 3.704 -18.662 -28.505 1.00 35.44 296 LYS A O 1
ATOM 2397 N N . LYS A 1 297 ? 3.811 -20.575 -27.319 1.00 34.50 297 LYS A N 1
ATOM 2398 C CA . LYS A 1 297 ? 4.093 -21.442 -28.465 1.00 34.50 297 LYS A CA 1
ATOM 2399 C C . LYS A 1 297 ? 2.822 -21.484 -29.316 1.00 34.50 297 LYS A C 1
ATOM 2401 O O . LYS A 1 297 ? 1.817 -22.035 -28.879 1.00 34.50 297 LYS A O 1
ATOM 2406 N N . LEU A 1 298 ? 2.857 -20.866 -30.493 1.00 34.41 298 LEU A N 1
ATOM 2407 C CA . LEU A 1 298 ? 1.909 -21.173 -31.556 1.00 34.41 298 LEU A CA 1
ATOM 24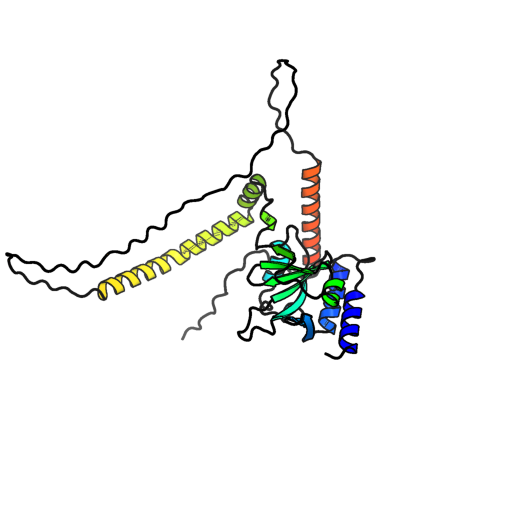08 C C . LEU A 1 298 ? 2.202 -22.606 -32.000 1.00 34.41 298 LEU A C 1
ATOM 2410 O O . LEU A 1 298 ? 3.284 -22.904 -32.503 1.00 34.41 298 LEU A O 1
ATOM 2414 N N . SER A 1 299 ? 1.255 -23.490 -31.701 1.00 35.38 299 SER A N 1
ATOM 2415 C CA . SER A 1 299 ? 1.198 -24.848 -32.227 1.00 35.38 299 SER A CA 1
ATOM 2416 C C . SER A 1 299 ? 1.119 -24.776 -33.748 1.00 35.38 299 SER A C 1
ATOM 2418 O O . SER A 1 299 ? 0.202 -24.164 -34.287 1.00 35.38 299 SER A O 1
ATOM 2420 N N . SER A 1 300 ? 2.070 -25.414 -34.417 1.00 40.22 300 SER A N 1
ATOM 2421 C CA . SER A 1 300 ? 2.044 -25.671 -35.851 1.00 40.22 300 SER A CA 1
ATOM 2422 C C . SER A 1 300 ? 0.802 -26.479 -36.240 1.00 40.22 300 SER A C 1
ATOM 2424 O O . SER A 1 300 ? 0.594 -27.578 -35.717 1.00 40.22 300 SER A O 1
ATOM 2426 N N . ARG A 1 301 ? 0.019 -25.946 -37.174 1.00 38.25 301 ARG A N 1
ATOM 2427 C CA . ARG A 1 301 ? -0.735 -26.700 -38.178 1.00 38.25 301 ARG A CA 1
ATOM 2428 C C . ARG A 1 301 ? -0.603 -25.972 -39.503 1.00 38.25 301 ARG A C 1
ATOM 2430 O O . ARG A 1 301 ? -0.656 -24.723 -39.465 1.00 38.25 301 ARG A O 1
#

pLDDT: mean 72.04, std 25.4, range [26.95, 98.0]

Foldseek 3Di:
DDPVVLVVLLCQLVVLDPPPDQLVSSLVSLVVSLVVQAQDWDPLDPFKIFGFHWPCQAPCNVPVVVQVQVQPFWDLDRWHKTWRGWMDGNVDPPPAFTWTWIATSQQFIWIDDDQKIARFGNHSVCCSPVNTDVVHPDMTGGRVNCVPPDPVNVVVVCPDPVNVVVVVVVVVVCVVCVVVVVVVVVVVVVVVVVPPDPPDDDDDDDDDDDDDDDDDDDPPPDDDDDDDDDDDDDDDDDDDDDDDDDDDDDDDDDDDPPVVVVVVVVVVVVVVVVVVVCVVVVNDPDDPDDPDPDDDPDDDD

Secondary structure (DSSP, 8-state):
--HHHHHHHHHHHHT--STTS-HHHHHHHHHHHHHHTTT-EEEEETTEEEEE--GGGSTTTT-THHHHHHHHHTSSS---EEEEEEEEETT-TTTPPPEEEEEETTS-EEEEETTEEEEEESSHHHHHHT---SS-SEEEETTGGGGG--HHHHHHHHTSHHHHHHHHHHHHHHHHHHHHHHHHHHHHHHHHHHHS-------------------------PPPP-----------------------------PPPHHHHHHHHHHHHHHHHHHHHHHHTT-----S---SPPPP-----

Radius of gyration: 30.89 Å; chains: 1; bounding box: 77×68×98 Å

Sequence (301 aa):
MNSDSYEKIKLSFLSVNQEQGDSLTYLKGIEDCVGLYRHDEIRVKEEFTWTIGPFEDTIFKDNRKILENWQMRYLPDHMMMQVLGTIKNNSCELGCLQVVLMVCEDMKLYAYREMEMHLVADNLQELFDEGISFPGKKMFYHGQRFDKMTEADLKAAKKSDARKTLNEKHKKLLESLLPEFKASMAAFKRKESEIAPAEGRAKGQSPGAESTKRTLRRSTRKLPLASKSRDLKRQKPSAPHQGRAQGGRKVATARMPCSTQEKAKREKRKYQERDKQLKEAGKGCTPLYDYFPKKKKLSSR